Protein AF-A0A8J7ZTG8-F1 (afdb_monomer)

Mean predicted aligned error: 4.65 Å

Sequence (206 aa):
MCWVALDRGITIATESDRDAPVETWRGTREEIRSEVLEKSYDEDLGAFVQSYGSDTLDATGLLLPIVGFLPFDDERVQGTIEATEDRLVHDEVLVHRYDGDDGLPGSEGAFVLCSCWLIDVLALSGRVDDARERLEALADYVNSLDLVAEELDPETGAYLGNYPQAFSHIGLINSALYVGYARGRDSSGPPPMGVRVGDPILPERE

pLDDT: mean 91.97, std 9.68, range [42.88, 98.69]

Radius of gyration: 17.83 Å; Cα contacts (8 Å, |Δi|>4): 336; chains: 1; bounding box: 44×42×49 Å

Solvent-accessible surface area (backbone atoms only — not comparable to full-atom values): 11221 Å² total; per-residue (Å²): 108,73,47,54,55,34,52,52,50,43,51,50,30,71,75,63,78,46,95,65,69,48,70,60,41,50,53,54,31,49,52,50,49,52,49,46,63,67,48,28,48,38,80,90,73,35,22,44,30,64,45,73,91,50,90,39,46,29,50,70,50,53,43,39,30,45,73,36,77,43,33,51,82,36,67,57,48,48,31,30,52,52,48,42,57,73,67,27,45,45,95,84,44,41,16,30,53,51,74,63,87,87,86,66,94,78,81,83,44,20,25,44,39,42,25,23,40,53,28,36,48,29,10,36,50,46,39,41,66,62,19,44,54,34,49,56,58,52,53,72,70,47,42,100,80,78,49,39,32,35,19,28,33,85,92,76,66,45,77,34,83,50,74,73,20,70,63,24,51,53,23,53,55,47,29,55,50,32,40,36,45,48,72,68,48,90,68,98,63,82,78,66,70,24,51,88,62,34,80,55,42,57,68,85,84,130

Structure (mmCIF, N/CA/C/O backbone):
data_AF-A0A8J7ZTG8-F1
#
_entry.id   AF-A0A8J7ZTG8-F1
#
loop_
_atom_site.group_PDB
_atom_site.id
_atom_site.type_symbol
_atom_site.label_atom_id
_atom_site.label_alt_id
_atom_site.label_comp_id
_atom_site.label_asym_id
_atom_site.label_entity_id
_atom_site.label_seq_id
_atom_site.pdbx_PDB_ins_code
_atom_site.Cartn_x
_atom_site.Cartn_y
_atom_site.Cartn_z
_atom_site.occupancy
_atom_site.B_iso_or_equiv
_atom_site.auth_seq_id
_atom_site.auth_comp_id
_atom_site.auth_asym_id
_atom_site.auth_atom_id
_atom_site.pdbx_PDB_model_num
ATOM 1 N N . MET A 1 1 ? 1.302 4.366 10.914 1.00 95.19 1 MET A N 1
ATOM 2 C CA . MET A 1 1 ? 1.386 3.171 11.798 1.00 95.19 1 MET A CA 1
ATOM 3 C C . MET A 1 1 ? 0.885 3.370 13.232 1.00 95.19 1 MET A C 1
ATOM 5 O O . MET A 1 1 ? 0.268 2.444 13.743 1.00 95.19 1 MET A O 1
ATOM 9 N N . CYS A 1 2 ? 1.091 4.516 13.896 1.00 97.69 2 CYS A N 1
ATOM 10 C CA . CYS A 1 2 ? 0.637 4.718 15.289 1.00 97.69 2 CYS A CA 1
ATOM 11 C C . CYS A 1 2 ? -0.861 4.431 15.498 1.00 97.69 2 CYS A C 1
ATOM 13 O O . CYS A 1 2 ? -1.232 3.735 16.440 1.00 97.69 2 CYS A O 1
ATOM 15 N N . TRP A 1 3 ? -1.704 4.881 14.564 1.00 97.50 3 TRP A N 1
ATOM 16 C CA . TRP A 1 3 ? -3.135 4.570 14.556 1.00 97.50 3 TRP A CA 1
ATOM 17 C C . TRP A 1 3 ? -3.417 3.058 14.545 1.00 97.50 3 TRP A C 1
ATOM 19 O O . TRP A 1 3 ? -4.219 2.573 15.338 1.00 97.50 3 TRP A O 1
ATOM 29 N N . VAL A 1 4 ? -2.710 2.303 13.693 1.00 96.31 4 VAL A N 1
ATOM 30 C CA . VAL A 1 4 ? -2.874 0.845 13.544 1.00 96.31 4 VAL A CA 1
ATOM 31 C C . VAL A 1 4 ? -2.509 0.127 14.839 1.00 96.31 4 VAL A C 1
ATOM 33 O O . VAL A 1 4 ? -3.214 -0.786 15.255 1.00 96.31 4 VAL A O 1
ATOM 36 N N . ALA A 1 5 ? -1.431 0.549 15.505 1.00 97.50 5 ALA A N 1
ATOM 37 C CA . ALA A 1 5 ? -1.020 -0.042 16.774 1.00 97.50 5 ALA A CA 1
ATOM 38 C C . ALA A 1 5 ? -2.110 0.107 17.849 1.00 97.50 5 ALA A C 1
ATOM 40 O O . ALA A 1 5 ? -2.429 -0.864 18.535 1.00 97.50 5 ALA A O 1
ATOM 41 N N . LEU A 1 6 ? -2.720 1.293 17.953 1.00 97.75 6 LEU A N 1
ATOM 42 C CA . LEU A 1 6 ? -3.832 1.531 18.875 1.00 97.75 6 LEU A CA 1
ATOM 43 C C . LEU A 1 6 ? -5.071 0.725 18.482 1.00 97.75 6 LEU A C 1
ATOM 45 O O . LEU A 1 6 ? -5.682 0.097 19.338 1.00 97.75 6 LEU A O 1
ATOM 49 N N . ASP A 1 7 ? -5.414 0.691 17.195 1.00 95.44 7 ASP A N 1
ATOM 50 C CA . ASP A 1 7 ? -6.551 -0.073 16.682 1.00 95.44 7 ASP A CA 1
ATOM 51 C C . ASP A 1 7 ? -6.454 -1.571 17.015 1.00 95.44 7 ASP A C 1
ATOM 53 O O . ASP A 1 7 ? -7.366 -2.163 17.605 1.00 95.44 7 ASP A O 1
ATOM 57 N N . ARG A 1 8 ? -5.311 -2.184 16.693 1.00 95.06 8 ARG A N 1
ATOM 58 C CA . ARG A 1 8 ? -5.068 -3.602 16.969 1.00 95.06 8 ARG A CA 1
ATOM 59 C C . ARG A 1 8 ? -4.958 -3.863 18.471 1.00 95.0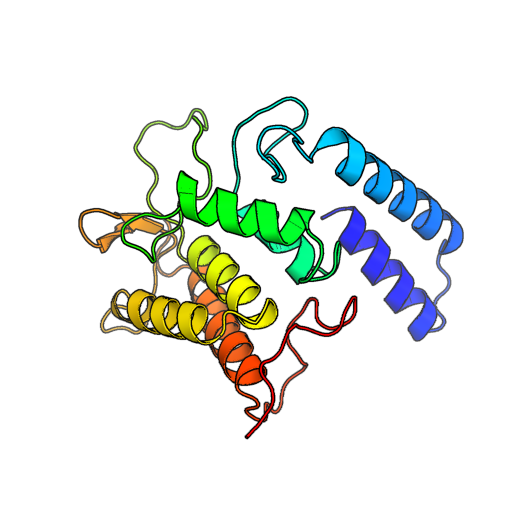6 8 ARG A C 1
ATOM 61 O O . ARG A 1 8 ? -5.476 -4.871 18.942 1.00 95.06 8 ARG A O 1
ATOM 68 N N . GLY A 1 9 ? -4.355 -2.946 19.232 1.00 95.56 9 GLY A N 1
ATOM 69 C CA . GLY A 1 9 ? -4.287 -3.019 20.693 1.00 95.56 9 GLY A CA 1
ATOM 70 C C . GLY A 1 9 ? -5.667 -3.010 21.355 1.00 95.56 9 GLY A C 1
ATOM 71 O O . GLY A 1 9 ? -5.932 -3.847 22.216 1.00 95.56 9 GLY A O 1
ATOM 72 N N . ILE A 1 10 ? -6.565 -2.124 20.909 1.00 95.31 10 ILE A N 1
ATOM 73 C CA . ILE A 1 10 ? -7.966 -2.080 21.354 1.00 95.31 10 ILE A CA 1
ATOM 74 C C . ILE A 1 10 ? -8.653 -3.408 21.038 1.00 95.31 10 ILE A C 1
ATOM 76 O O . ILE A 1 10 ? -9.221 -4.007 21.945 1.00 95.31 10 ILE A O 1
ATOM 80 N N . THR A 1 11 ? -8.546 -3.886 19.793 1.00 92.75 11 THR A N 1
ATOM 81 C CA . THR A 1 11 ? -9.167 -5.148 19.351 1.00 92.75 11 THR A CA 1
ATOM 82 C C . THR A 1 11 ? -8.724 -6.320 20.229 1.00 92.75 11 THR A C 1
ATOM 84 O O . THR A 1 11 ? -9.558 -7.018 20.802 1.00 92.75 11 THR A O 1
ATOM 87 N N . ILE A 1 12 ? -7.411 -6.488 20.420 1.00 94.69 12 ILE A N 1
ATOM 88 C CA . ILE A 1 12 ? -6.845 -7.561 21.249 1.00 94.69 12 ILE A CA 1
ATOM 89 C C . ILE A 1 12 ? -7.337 -7.459 22.696 1.00 94.69 12 ILE A C 1
ATOM 91 O O . ILE A 1 12 ? -7.716 -8.475 23.278 1.00 94.69 12 ILE A O 1
ATOM 95 N N . ALA A 1 13 ? -7.337 -6.259 23.286 1.00 95.25 13 ALA A N 1
ATOM 96 C CA . ALA A 1 13 ? -7.786 -6.062 24.662 1.00 95.25 13 ALA A CA 1
ATOM 97 C C . ALA A 1 13 ? -9.268 -6.421 24.839 1.00 95.25 13 ALA A C 1
ATOM 99 O O . ALA A 1 13 ? -9.613 -7.112 25.796 1.00 95.25 13 ALA A O 1
ATOM 100 N N . THR A 1 14 ? -10.119 -6.008 23.893 1.00 92.38 14 THR A N 1
ATOM 101 C CA . THR A 1 14 ? -11.561 -6.276 23.936 1.00 92.38 14 THR A CA 1
ATOM 102 C C . THR A 1 14 ? -11.916 -7.731 23.646 1.00 92.38 14 THR A C 1
ATOM 104 O O . THR A 1 14 ? -12.867 -8.235 24.225 1.00 92.38 14 THR A O 1
ATOM 107 N N . GLU A 1 15 ? -11.168 -8.416 22.777 1.00 93.44 15 GLU A N 1
ATOM 108 C CA . GLU A 1 15 ? -11.431 -9.821 22.428 1.00 93.44 15 GLU A CA 1
ATOM 109 C C . GLU A 1 15 ? -10.813 -10.815 23.423 1.00 93.44 15 GLU A C 1
ATOM 111 O O . GLU A 1 15 ? -11.263 -11.953 23.517 1.00 93.44 15 GLU A O 1
ATOM 116 N N . SER A 1 16 ? -9.771 -10.408 24.156 1.00 92.00 16 SER A N 1
ATOM 117 C CA . SER A 1 16 ? -9.033 -11.284 25.080 1.00 92.00 16 SER A CA 1
ATOM 118 C C . SER A 1 16 ? -9.358 -11.052 26.561 1.00 92.00 16 SER A C 1
ATOM 120 O O . SER A 1 16 ? -8.645 -11.597 27.406 1.00 92.00 16 SER A O 1
ATOM 122 N N . ASP A 1 17 ? -10.348 -10.209 26.884 1.00 84.56 17 ASP A N 1
ATOM 123 C CA . ASP A 1 17 ? -10.707 -9.795 28.255 1.00 84.56 17 ASP A CA 1
ATOM 124 C C . ASP A 1 17 ? -9.490 -9.346 29.097 1.00 84.56 17 ASP A C 1
ATOM 126 O O . ASP A 1 17 ? -9.374 -9.631 30.293 1.00 84.56 17 ASP A O 1
ATOM 130 N N . ARG A 1 18 ? -8.525 -8.663 28.463 1.00 87.81 18 ARG A N 1
ATOM 131 C CA . ARG A 1 18 ? -7.304 -8.188 29.132 1.00 87.81 18 ARG A CA 1
ATOM 132 C C . ARG A 1 18 ? -7.502 -6.782 29.676 1.00 87.81 18 ARG A C 1
ATOM 134 O O . ARG A 1 18 ? -8.006 -5.909 28.976 1.00 87.81 18 ARG A O 1
ATOM 141 N N . ASP A 1 19 ? -7.014 -6.553 30.893 1.00 92.62 19 ASP A N 1
ATOM 142 C CA . ASP A 1 19 ? -6.976 -5.214 31.475 1.00 92.62 19 ASP A CA 1
ATOM 143 C C . ASP A 1 19 ? -6.023 -4.311 30.675 1.00 92.62 19 ASP A C 1
ATOM 145 O O . ASP A 1 19 ? -4.843 -4.628 30.491 1.00 92.62 19 ASP A O 1
ATOM 149 N N . ALA A 1 20 ? -6.563 -3.216 30.147 1.00 94.44 20 ALA A N 1
ATO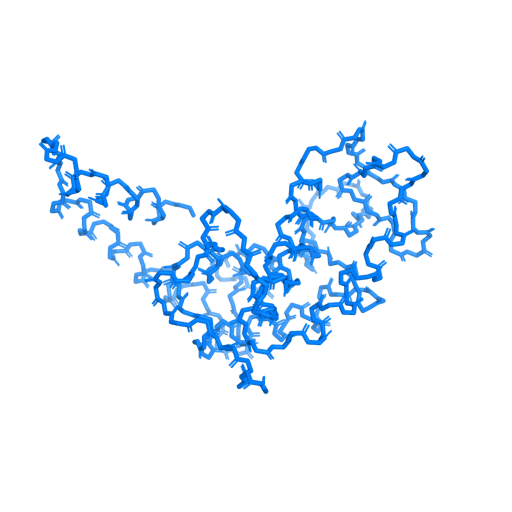M 150 C CA . ALA A 1 20 ? -5.863 -2.265 29.296 1.00 94.44 20 ALA A CA 1
ATOM 151 C C . ALA A 1 20 ? -6.579 -0.902 29.322 1.00 94.44 20 ALA A C 1
ATOM 153 O O . ALA A 1 20 ? -7.802 -0.854 29.483 1.00 94.44 20 ALA A O 1
ATOM 154 N N . PRO A 1 21 ? -5.865 0.218 29.104 1.00 96.38 21 PRO A N 1
ATOM 155 C CA . PRO A 1 21 ? -6.458 1.556 29.074 1.00 96.38 21 PRO A CA 1
ATOM 156 C C . PRO A 1 21 ? -7.187 1.826 27.740 1.00 96.38 21 PRO A C 1
ATOM 158 O O . PRO A 1 21 ? -6.842 2.742 26.995 1.00 96.38 21 PRO A O 1
ATOM 161 N N . VAL A 1 22 ? -8.206 1.015 27.432 1.00 96.56 22 VAL A N 1
ATOM 162 C CA . VAL A 1 22 ? -8.927 1.008 26.146 1.00 96.56 22 VAL A CA 1
ATOM 163 C C . VAL A 1 22 ? -9.530 2.372 25.811 1.00 96.56 22 VAL A C 1
ATOM 165 O O . VAL A 1 22 ? -9.412 2.819 24.675 1.00 96.56 22 VAL A O 1
ATOM 168 N N . GLU A 1 23 ? -10.129 3.063 26.783 1.00 96.81 23 GLU A N 1
ATOM 169 C CA . GLU A 1 23 ? -10.727 4.386 26.548 1.00 96.81 23 GLU A CA 1
ATOM 170 C C . GLU A 1 23 ? -9.681 5.442 26.179 1.00 96.81 23 GLU A C 1
ATOM 172 O O . GLU A 1 23 ? -9.891 6.230 25.259 1.00 96.81 23 GLU A O 1
ATOM 177 N N . THR A 1 24 ? -8.513 5.417 26.827 1.00 98.06 24 THR A N 1
ATOM 178 C CA . THR A 1 24 ? -7.398 6.300 26.464 1.00 98.06 24 THR A CA 1
ATOM 179 C C . THR A 1 24 ? -6.905 5.997 25.053 1.00 98.06 24 THR A C 1
ATOM 181 O O . THR A 1 24 ? -6.733 6.914 24.255 1.00 98.06 24 THR A O 1
ATOM 184 N N . TRP A 1 25 ? -6.729 4.717 24.710 1.00 98.19 25 TRP A N 1
ATOM 185 C CA . TRP A 1 25 ? -6.308 4.322 23.365 1.00 98.19 25 TRP A CA 1
ATOM 186 C C . TRP A 1 25 ? -7.322 4.709 22.291 1.00 98.19 25 TRP A C 1
ATOM 188 O O . TRP A 1 25 ? -6.913 5.129 21.212 1.00 98.19 25 TRP A O 1
ATOM 198 N N . ARG A 1 26 ? -8.627 4.606 22.576 1.00 97.94 26 ARG A N 1
ATOM 199 C CA . ARG A 1 26 ? -9.693 5.059 21.671 1.00 97.94 26 ARG A CA 1
ATOM 200 C C . ARG A 1 26 ? -9.602 6.558 21.412 1.00 97.94 26 ARG A C 1
ATOM 202 O O . ARG A 1 26 ? -9.618 6.950 20.250 1.00 97.94 26 ARG A O 1
ATOM 209 N N . GLY A 1 27 ? -9.443 7.361 22.467 1.00 98.50 27 GLY A N 1
ATOM 210 C CA . GLY A 1 27 ? -9.265 8.810 22.350 1.00 98.50 27 GLY A CA 1
ATOM 211 C C . GLY A 1 27 ? -8.064 9.173 21.475 1.00 98.50 27 GLY A C 1
ATOM 212 O O . GLY A 1 27 ? -8.222 9.840 20.458 1.00 98.50 27 GLY A O 1
ATOM 213 N N . THR A 1 28 ? -6.882 8.637 21.788 1.00 98.56 28 THR A N 1
ATOM 214 C CA . THR A 1 28 ? -5.663 8.912 21.007 1.00 98.56 28 THR A CA 1
ATOM 215 C C . THR A 1 28 ? -5.750 8.387 19.570 1.00 98.56 28 THR A C 1
ATOM 217 O O . THR A 1 28 ? -5.243 9.020 18.647 1.00 98.56 28 THR A O 1
ATOM 220 N N . ARG A 1 29 ? -6.402 7.238 19.339 1.00 98.19 29 ARG A N 1
ATOM 221 C CA . ARG A 1 29 ? -6.626 6.711 17.983 1.00 98.19 29 ARG A CA 1
ATOM 222 C C . ARG A 1 29 ? -7.463 7.685 17.156 1.00 98.19 29 ARG A C 1
ATOM 224 O O . ARG A 1 29 ? -7.151 7.880 15.985 1.00 98.19 29 ARG A O 1
ATOM 231 N N . GLU A 1 30 ? -8.491 8.288 17.747 1.00 98.31 30 GLU A N 1
ATOM 232 C CA . GLU A 1 30 ? -9.355 9.251 17.057 1.00 98.31 30 GLU A CA 1
ATOM 233 C C . GLU A 1 30 ? -8.655 10.589 16.795 1.00 98.31 30 GLU A C 1
ATOM 235 O O . GLU A 1 30 ? -8.787 11.146 15.706 1.00 98.31 30 GLU A O 1
ATOM 240 N N . GLU A 1 31 ? -7.838 11.063 17.739 1.00 98.50 31 GLU A N 1
ATOM 241 C CA . GLU A 1 31 ? -6.987 12.245 17.548 1.00 98.50 31 GLU A CA 1
ATOM 242 C C . GLU A 1 31 ? -6.026 12.051 16.366 1.00 98.50 31 GLU A C 1
ATOM 244 O O . GLU A 1 31 ? -5.994 12.874 15.453 1.00 98.50 31 GLU A O 1
ATOM 249 N N . ILE A 1 32 ? -5.311 10.916 16.321 1.00 98.31 32 ILE A N 1
ATOM 250 C CA . ILE A 1 32 ? -4.407 10.593 15.204 1.00 98.31 32 ILE A CA 1
ATOM 251 C C . ILE A 1 32 ? -5.186 10.473 13.890 1.00 98.31 32 ILE A C 1
ATOM 253 O O . ILE A 1 32 ? -4.708 10.938 12.859 1.00 98.31 32 ILE A O 1
ATOM 257 N N . ARG A 1 33 ? -6.371 9.842 13.902 1.00 97.62 33 ARG A N 1
ATOM 258 C CA . ARG A 1 33 ? -7.212 9.706 12.702 1.00 97.62 33 ARG A CA 1
ATOM 259 C C . ARG A 1 33 ? -7.581 11.079 12.149 1.00 97.62 33 ARG A C 1
ATOM 261 O O . ARG A 1 33 ? -7.384 11.315 10.962 1.00 97.62 33 ARG A O 1
ATOM 268 N N . SER A 1 34 ? -8.087 11.955 13.012 1.00 97.75 34 SER A N 1
ATOM 269 C CA . SER A 1 34 ? -8.517 13.304 12.642 1.00 97.75 34 SER A CA 1
ATOM 270 C C . SER A 1 34 ? -7.357 14.108 12.063 1.00 97.75 34 SER A C 1
ATOM 272 O O . SER A 1 34 ? -7.487 14.691 10.993 1.00 97.75 34 SER A O 1
ATOM 274 N N . GLU A 1 35 ? -6.197 14.065 12.721 1.00 97.44 35 GLU A N 1
ATOM 275 C CA . GLU A 1 35 ? -5.024 14.819 12.287 1.00 97.44 35 GLU A CA 1
ATOM 276 C C . GLU A 1 35 ? -4.465 14.332 10.943 1.00 97.44 35 GLU A C 1
ATOM 278 O O . GLU A 1 35 ? -4.123 15.152 10.095 1.00 97.44 35 GLU A O 1
ATOM 283 N N . VAL A 1 36 ? -4.403 13.015 10.719 1.00 96.56 36 VAL A N 1
ATOM 284 C CA . VAL A 1 36 ? -3.974 12.454 9.427 1.00 96.56 36 VAL A CA 1
ATOM 285 C C . VAL A 1 36 ? -4.932 12.895 8.319 1.00 96.56 36 VAL A C 1
ATOM 287 O O . VAL A 1 36 ? -4.480 13.403 7.295 1.00 96.56 36 VAL A O 1
ATOM 290 N N . LEU A 1 37 ? -6.246 12.763 8.521 1.00 96.12 37 LEU A N 1
ATOM 291 C CA . LEU A 1 37 ? -7.233 13.144 7.505 1.00 96.12 37 LEU A CA 1
ATOM 292 C C . LEU A 1 37 ? -7.221 14.643 7.185 1.00 96.12 37 LEU A C 1
ATOM 294 O O . LEU A 1 37 ? -7.476 15.005 6.044 1.00 96.12 37 LEU A O 1
ATOM 298 N N . GLU A 1 38 ? -6.929 15.496 8.167 1.00 94.81 38 GLU A N 1
ATOM 299 C CA . GLU A 1 38 ? -6.889 16.950 7.984 1.00 94.81 38 GLU A CA 1
ATOM 300 C C . GLU A 1 38 ? -5.574 17.439 7.361 1.00 94.81 38 GLU A C 1
ATOM 302 O O . GLU A 1 38 ? -5.585 18.385 6.581 1.00 94.81 38 GLU A O 1
ATOM 307 N N . LYS A 1 39 ? -4.431 16.836 7.715 1.00 95.75 39 LYS A N 1
ATOM 308 C CA . LYS A 1 39 ? -3.108 17.406 7.394 1.00 95.75 39 LYS A CA 1
ATOM 309 C C . LYS A 1 39 ? -2.307 16.660 6.334 1.00 95.75 39 LYS A C 1
ATOM 311 O O . LYS A 1 39 ? -1.312 17.208 5.864 1.00 95.75 39 LYS A O 1
ATOM 316 N N . SER A 1 40 ? -2.667 15.415 6.016 1.00 95.44 40 SER A N 1
ATOM 317 C CA . SER A 1 40 ? -1.951 14.621 5.000 1.00 95.44 40 SER A CA 1
ATOM 318 C C . SER A 1 40 ? -2.715 14.414 3.705 1.00 95.44 40 SER A C 1
ATOM 320 O O . SER A 1 40 ? -2.133 13.862 2.782 1.00 95.44 40 SER A O 1
ATOM 322 N N . TYR A 1 41 ? -3.982 14.819 3.624 1.00 96.56 41 TYR A N 1
ATOM 323 C CA . TYR A 1 41 ? -4.717 14.793 2.366 1.00 96.56 41 TYR A CA 1
ATOM 324 C C . TYR A 1 41 ? -4.596 16.151 1.681 1.00 96.56 41 TYR A C 1
ATOM 326 O O . TYR A 1 41 ? -4.966 17.168 2.268 1.00 96.56 41 TYR A O 1
ATOM 334 N N . ASP A 1 42 ? -4.069 16.159 0.464 1.00 96.19 42 ASP A N 1
ATOM 335 C CA . ASP A 1 42 ? -3.990 17.349 -0.370 1.00 96.19 42 ASP A CA 1
ATOM 336 C C . ASP A 1 42 ? -5.201 17.374 -1.314 1.00 96.19 42 ASP A C 1
ATOM 338 O O . ASP A 1 42 ? -5.385 16.473 -2.134 1.00 96.19 42 ASP A O 1
ATOM 342 N N . GLU A 1 43 ? -6.067 18.379 -1.155 1.00 94.62 43 GLU A N 1
ATOM 343 C CA . GLU A 1 43 ? -7.303 18.501 -1.940 1.00 94.62 43 GLU A CA 1
ATOM 344 C C . GLU A 1 43 ? -7.044 18.863 -3.408 1.00 94.62 43 GLU A C 1
ATOM 346 O O . GLU A 1 43 ? -7.840 18.478 -4.265 1.00 94.62 43 GLU A O 1
ATOM 351 N N . ASP A 1 44 ? -5.951 19.571 -3.705 1.00 93.81 44 ASP A N 1
ATOM 352 C CA . ASP A 1 44 ? -5.609 19.990 -5.067 1.00 93.81 44 ASP A CA 1
ATOM 353 C C . ASP A 1 44 ? -5.034 18.812 -5.869 1.00 93.81 44 ASP A C 1
ATOM 355 O O . ASP A 1 44 ? -5.345 18.647 -7.050 1.00 93.81 44 ASP A O 1
ATOM 359 N N . LEU A 1 45 ? -4.226 17.968 -5.219 1.00 94.25 45 LEU A N 1
ATOM 360 C CA . LEU A 1 45 ? -3.725 16.712 -5.779 1.00 94.25 45 LEU A CA 1
ATOM 361 C C . LEU A 1 45 ? -4.763 15.586 -5.747 1.00 94.25 45 LEU A C 1
ATOM 363 O O . LEU A 1 45 ? -4.652 14.641 -6.524 1.00 94.25 45 LEU A O 1
ATOM 367 N N . GLY A 1 46 ? -5.737 15.654 -4.838 1.00 96.75 46 GLY A N 1
ATOM 368 C CA . GLY A 1 46 ? -6.705 14.583 -4.610 1.00 96.75 46 GLY A CA 1
ATOM 369 C C . GLY A 1 46 ? -6.091 13.324 -3.987 1.00 96.75 46 GLY A C 1
ATOM 370 O O . GLY A 1 46 ? -6.576 12.221 -4.229 1.00 96.75 46 GLY A O 1
ATOM 371 N N . ALA A 1 47 ? -5.010 13.458 -3.212 1.00 97.75 47 ALA A N 1
ATOM 372 C CA . ALA A 1 47 ? -4.231 12.319 -2.727 1.00 97.75 47 ALA A CA 1
ATOM 373 C C . ALA A 1 47 ? -3.612 12.550 -1.343 1.00 97.75 47 ALA A C 1
ATOM 375 O O . ALA A 1 47 ? -3.395 13.680 -0.905 1.00 97.75 47 ALA A O 1
ATOM 376 N N . PHE A 1 48 ? -3.286 11.453 -0.655 1.00 97.62 48 PHE A N 1
ATOM 377 C CA . PHE A 1 48 ? -2.454 11.507 0.544 1.00 97.62 48 PHE A CA 1
ATOM 378 C C . PHE A 1 48 ? -0.975 11.714 0.185 1.00 97.62 48 PHE A C 1
ATOM 380 O O . PHE A 1 48 ? -0.412 10.960 -0.608 1.00 97.62 48 PHE A O 1
ATOM 387 N N . VAL A 1 49 ? -0.343 12.709 0.806 1.00 95.62 49 VAL A N 1
ATOM 388 C CA . VAL A 1 49 ? 1.052 13.109 0.554 1.00 95.62 49 VAL A CA 1
ATOM 389 C C . VAL A 1 49 ? 2.029 12.506 1.568 1.00 95.62 49 VAL A C 1
ATOM 391 O O . VAL A 1 49 ? 1.649 12.093 2.668 1.00 95.62 49 VAL A O 1
ATOM 394 N N . GLN A 1 50 ? 3.316 12.486 1.216 1.00 94.00 50 GLN A N 1
ATOM 395 C CA . GLN A 1 50 ? 4.394 11.891 2.013 1.00 94.00 50 GLN A CA 1
ATOM 396 C C . GLN A 1 50 ? 4.519 12.507 3.416 1.00 94.00 50 GLN A C 1
ATOM 398 O O . GLN A 1 50 ? 4.814 11.813 4.394 1.00 94.00 50 GLN A O 1
ATOM 403 N N . SER A 1 51 ? 4.344 13.825 3.523 1.00 93.06 51 SER A N 1
ATOM 404 C CA . SER A 1 51 ? 4.493 14.563 4.778 1.00 93.06 51 SER A CA 1
ATOM 405 C C . SER A 1 51 ? 3.624 15.820 4.806 1.00 93.06 51 SER A C 1
ATOM 407 O O . SER A 1 51 ? 3.199 16.326 3.771 1.00 93.06 51 SER A O 1
ATOM 409 N N . TYR A 1 52 ? 3.331 16.331 6.004 1.00 92.75 52 TYR A N 1
ATOM 410 C CA . TYR A 1 52 ? 2.446 17.488 6.158 1.00 92.75 52 TYR A CA 1
ATOM 411 C C . TYR A 1 52 ? 3.011 18.735 5.472 1.00 92.75 52 TYR A C 1
ATOM 413 O O . TYR A 1 52 ? 4.136 19.151 5.754 1.00 92.75 52 TYR A O 1
ATOM 421 N N . GLY A 1 53 ? 2.182 19.366 4.639 1.00 88.44 53 GLY A N 1
ATOM 422 C CA . GLY A 1 53 ? 2.539 20.582 3.906 1.00 88.44 53 GLY A CA 1
ATOM 423 C C . GLY A 1 53 ? 3.480 20.361 2.717 1.00 88.44 53 GLY A C 1
ATOM 424 O O . GLY A 1 53 ? 4.061 21.332 2.240 1.00 88.44 53 GLY A O 1
ATOM 425 N N . SER A 1 54 ? 3.652 19.115 2.273 1.00 90.25 54 SER A N 1
ATOM 426 C CA . SER A 1 54 ? 4.367 18.741 1.048 1.00 90.25 54 SER A CA 1
ATOM 427 C C . SER A 1 54 ? 3.371 18.339 -0.046 1.00 90.25 54 SER A C 1
ATOM 429 O O . SER A 1 54 ? 2.267 17.910 0.265 1.00 90.25 54 SER A O 1
ATOM 431 N N . ASP A 1 55 ? 3.777 18.455 -1.309 1.00 90.19 55 ASP A N 1
ATOM 432 C CA . ASP A 1 55 ? 3.078 17.983 -2.514 1.00 90.19 55 ASP A CA 1
ATOM 433 C C . ASP A 1 55 ? 3.718 16.707 -3.113 1.00 90.19 55 ASP A C 1
ATOM 435 O O . ASP A 1 55 ? 3.359 16.257 -4.208 1.00 90.19 55 ASP A O 1
ATOM 439 N N . THR A 1 56 ? 4.686 16.123 -2.398 1.00 93.56 56 THR A N 1
ATOM 440 C CA . THR A 1 56 ? 5.395 14.892 -2.762 1.00 93.56 56 THR A CA 1
ATOM 441 C C . THR A 1 56 ? 4.532 13.683 -2.440 1.00 93.56 56 THR A C 1
ATOM 443 O O . THR A 1 56 ? 4.012 13.555 -1.326 1.00 93.56 56 THR A O 1
ATOM 446 N N . LEU A 1 57 ? 4.403 12.771 -3.401 1.00 95.56 57 LEU A N 1
ATOM 447 C CA . LEU A 1 57 ? 3.702 11.512 -3.194 1.00 95.56 57 LEU A CA 1
ATOM 448 C C . LEU A 1 57 ? 4.642 10.457 -2.630 1.00 95.56 57 LEU A C 1
ATOM 450 O O . LEU A 1 57 ? 5.842 10.455 -2.892 1.00 95.56 57 LEU A O 1
ATOM 454 N N . ASP A 1 58 ? 4.072 9.533 -1.863 1.00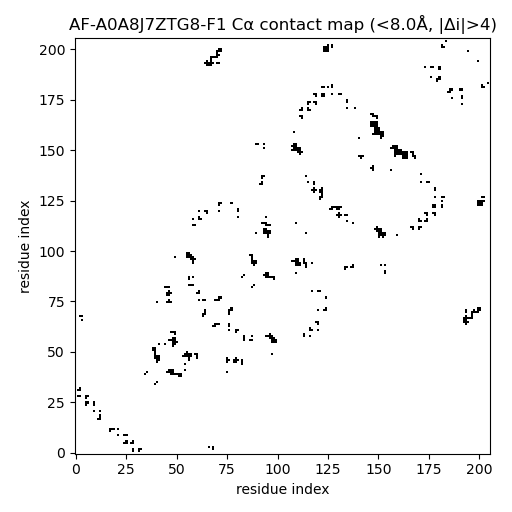 96.19 58 ASP A N 1
ATOM 455 C CA . ASP A 1 58 ? 4.770 8.341 -1.404 1.00 96.19 58 ASP A CA 1
ATOM 456 C C . ASP A 1 58 ? 3.821 7.141 -1.490 1.00 96.19 58 ASP A C 1
ATOM 458 O O . ASP A 1 58 ? 2.684 7.190 -1.008 1.00 96.19 58 ASP A O 1
ATOM 462 N N . ALA A 1 59 ? 4.291 6.043 -2.080 1.00 97.50 59 ALA A N 1
ATOM 463 C CA . ALA A 1 59 ? 3.524 4.817 -2.279 1.00 97.50 59 ALA A CA 1
ATOM 464 C C . ALA A 1 59 ? 3.021 4.202 -0.958 1.00 97.50 59 ALA A C 1
ATOM 466 O O . ALA A 1 59 ? 2.087 3.399 -0.957 1.00 97.50 59 ALA A O 1
ATOM 467 N N . THR A 1 60 ? 3.574 4.596 0.195 1.00 96.62 60 THR A N 1
ATOM 468 C CA . THR A 1 60 ? 3.031 4.226 1.510 1.00 96.62 60 THR A CA 1
ATOM 469 C C . THR A 1 60 ? 1.602 4.729 1.743 1.00 96.62 60 THR A C 1
ATOM 471 O O . THR A 1 60 ? 0.907 4.153 2.583 1.00 96.62 60 THR A O 1
ATOM 474 N N . GLY A 1 61 ? 1.112 5.715 0.980 1.00 97.25 61 GLY A N 1
ATOM 475 C CA . GLY A 1 61 ? -0.303 6.105 0.962 1.00 97.25 61 GLY A CA 1
ATOM 476 C C . GLY A 1 61 ? -1.242 4.943 0.605 1.00 97.25 61 GLY A C 1
ATOM 477 O O . GLY A 1 61 ? -2.318 4.812 1.191 1.00 97.25 61 GLY A O 1
ATOM 478 N N . LEU A 1 62 ? -0.793 4.008 -0.243 1.00 98.00 62 LEU A N 1
ATOM 479 C CA . LEU A 1 62 ? -1.544 2.799 -0.611 1.00 98.00 62 LEU A CA 1
ATOM 480 C C . LEU A 1 62 ? -1.775 1.852 0.580 1.00 98.00 62 LEU A C 1
ATOM 482 O O . LEU A 1 62 ? -2.672 1.010 0.556 1.00 98.00 62 LEU A O 1
ATOM 486 N N . LEU A 1 63 ? -1.009 1.994 1.668 1.00 97.12 63 LEU A N 1
ATOM 487 C CA . LEU A 1 63 ? -1.213 1.194 2.874 1.00 97.12 63 LEU A CA 1
ATOM 488 C C . LEU A 1 63 ? -2.457 1.610 3.662 1.00 97.12 63 LEU A C 1
ATOM 490 O O . LEU A 1 63 ? -2.923 0.810 4.474 1.00 97.12 63 LEU A O 1
ATOM 494 N N . LEU A 1 64 ? -2.994 2.820 3.462 1.00 96.75 64 LEU A N 1
ATOM 495 C CA . LEU A 1 64 ? -4.151 3.329 4.208 1.00 9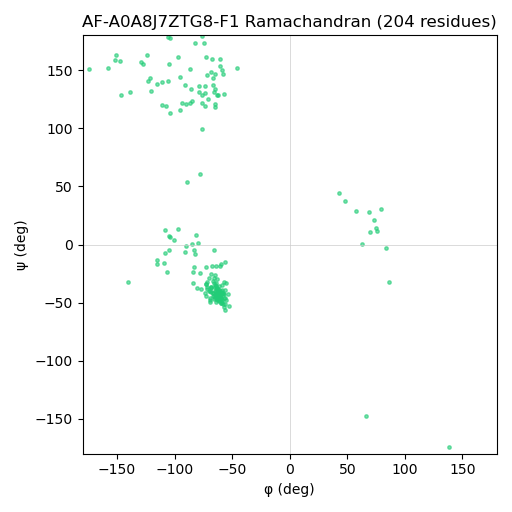6.75 64 LEU A CA 1
ATOM 496 C C . LEU A 1 64 ? -5.342 2.356 4.172 1.00 96.75 64 LEU A C 1
ATOM 498 O O . LEU A 1 64 ? -5.800 1.965 5.254 1.00 96.75 64 LEU A O 1
ATOM 502 N N . PRO A 1 65 ? -5.818 1.887 3.004 1.00 96.00 65 PRO A N 1
ATOM 503 C CA . PRO A 1 65 ? -6.875 0.884 2.971 1.00 96.00 65 PRO A CA 1
ATOM 504 C C . PRO A 1 65 ? -6.407 -0.509 3.418 1.00 96.00 65 PRO A C 1
ATOM 506 O O . PRO A 1 65 ? -7.123 -1.186 4.156 1.00 96.00 65 PRO A O 1
ATOM 509 N N . ILE A 1 66 ? -5.174 -0.916 3.087 1.00 95.00 66 ILE A N 1
ATOM 510 C CA . ILE A 1 66 ? -4.625 -2.241 3.444 1.00 95.00 66 ILE A CA 1
ATOM 511 C C . ILE A 1 66 ? -4.610 -2.452 4.965 1.00 95.00 66 ILE A C 1
ATOM 513 O O . ILE A 1 66 ? -4.959 -3.524 5.461 1.00 95.00 66 ILE A O 1
ATOM 517 N N . VAL A 1 67 ? -4.241 -1.433 5.747 1.00 94.81 67 VAL A N 1
ATOM 518 C CA . VAL A 1 67 ? -4.223 -1.533 7.219 1.00 94.81 67 VAL A CA 1
ATOM 519 C C . VAL A 1 67 ? -5.594 -1.278 7.861 1.00 94.81 67 VAL A C 1
ATOM 521 O O . VAL A 1 67 ? -5.750 -1.465 9.076 1.00 94.81 67 VAL A O 1
ATOM 524 N N . GLY A 1 68 ? -6.591 -0.904 7.054 1.00 93.56 68 GLY A N 1
ATOM 525 C CA . GLY A 1 68 ? -7.954 -0.587 7.473 1.00 93.56 68 GLY A CA 1
ATOM 526 C C . GLY A 1 68 ? -8.106 0.813 8.068 1.00 93.56 68 GLY A C 1
ATOM 527 O O . GLY A 1 68 ? -8.915 1.000 8.970 1.00 93.56 68 GLY A O 1
ATOM 528 N N . PHE A 1 69 ? -7.304 1.790 7.639 1.00 95.81 69 PHE A N 1
ATOM 529 C CA . PHE A 1 69 ? -7.467 3.183 8.067 1.00 95.81 69 PHE A CA 1
ATOM 530 C C . PHE A 1 69 ? -8.702 3.830 7.412 1.00 95.81 69 PHE A C 1
ATOM 532 O O . PHE A 1 69 ? -9.509 4.466 8.101 1.00 95.81 69 PHE A O 1
ATOM 539 N N . LEU A 1 70 ? -8.877 3.596 6.110 1.00 95.56 70 LEU A N 1
ATOM 540 C CA . LEU A 1 70 ? -10.040 3.965 5.293 1.00 95.56 70 LEU A CA 1
ATOM 541 C C . LEU A 1 70 ? -10.530 2.737 4.505 1.00 95.56 70 LEU A C 1
ATOM 543 O O . LEU A 1 70 ? -9.750 1.802 4.329 1.00 95.56 70 LEU A O 1
ATOM 547 N N . PRO A 1 71 ? -11.802 2.685 4.076 1.00 94.44 71 PRO A N 1
ATOM 548 C CA . PRO A 1 71 ? -12.269 1.616 3.199 1.00 94.44 71 PRO A CA 1
ATOM 549 C C . PRO A 1 71 ? -11.716 1.793 1.774 1.00 94.44 71 PRO A C 1
ATOM 551 O O . PRO A 1 71 ? -11.266 2.877 1.404 1.00 94.44 71 PRO A O 1
ATOM 554 N N . PHE A 1 72 ? -11.727 0.718 0.980 1.00 94.12 72 PHE A N 1
ATOM 555 C CA . PHE A 1 72 ? -11.203 0.750 -0.391 1.00 94.12 72 PHE A CA 1
ATOM 556 C C . PHE A 1 72 ? -12.023 1.661 -1.315 1.00 94.12 72 PHE A C 1
ATOM 558 O O . PHE A 1 72 ? -11.452 2.236 -2.228 1.00 94.12 72 PHE A O 1
ATOM 565 N N . ASP A 1 73 ? -13.320 1.843 -1.065 1.00 92.38 73 ASP A N 1
ATOM 566 C CA . ASP A 1 73 ? -14.222 2.695 -1.852 1.00 92.38 73 ASP A CA 1
ATOM 567 C C . ASP A 1 73 ? -14.204 4.183 -1.453 1.00 92.38 73 ASP A C 1
ATOM 569 O O . ASP A 1 73 ? -14.921 4.984 -2.050 1.00 92.38 73 ASP A O 1
ATOM 573 N N . ASP A 1 74 ? -13.391 4.577 -0.465 1.00 95.62 74 ASP A N 1
ATOM 574 C CA . ASP A 1 74 ? -13.246 5.983 -0.082 1.00 95.62 74 ASP A CA 1
ATOM 575 C C . ASP A 1 74 ? -12.650 6.788 -1.247 1.00 95.62 74 ASP A C 1
ATOM 577 O O . ASP A 1 74 ? -11.598 6.435 -1.782 1.00 95.62 74 ASP A O 1
ATOM 581 N N . GLU A 1 75 ? -13.288 7.901 -1.617 1.00 96.69 75 GLU A N 1
ATOM 582 C CA . GLU A 1 75 ? -12.852 8.756 -2.732 1.00 96.69 75 GLU A CA 1
ATOM 583 C C . GLU A 1 75 ? -11.396 9.223 -2.575 1.00 96.69 75 GLU A C 1
ATOM 585 O O . GLU A 1 75 ? -10.668 9.317 -3.558 1.00 96.69 75 GLU A O 1
ATOM 590 N N . ARG A 1 76 ? -10.928 9.437 -1.338 1.00 97.56 76 ARG A N 1
ATOM 591 C CA . ARG A 1 76 ? -9.537 9.836 -1.061 1.00 97.56 76 ARG A CA 1
ATOM 592 C C . ARG A 1 76 ? -8.556 8.694 -1.293 1.00 97.56 76 ARG A C 1
ATOM 594 O O . ARG A 1 76 ? -7.406 8.928 -1.660 1.00 97.56 76 ARG A O 1
ATOM 601 N N . VAL A 1 77 ? -8.992 7.455 -1.051 1.00 97.62 77 VAL A N 1
ATOM 602 C CA . VAL A 1 77 ? -8.209 6.256 -1.367 1.00 97.62 77 VAL A CA 1
ATOM 603 C C . VAL A 1 77 ? -8.130 6.087 -2.878 1.00 97.62 77 VAL A C 1
ATOM 605 O O . VAL A 1 77 ? -7.026 5.923 -3.388 1.00 97.62 77 VAL A O 1
ATOM 608 N N . GLN A 1 78 ? -9.255 6.198 -3.591 1.00 98.06 78 GLN A N 1
ATOM 609 C CA . GLN A 1 78 ? -9.273 6.108 -5.054 1.00 98.06 78 GLN A CA 1
ATOM 610 C C . GLN A 1 78 ? -8.396 7.189 -5.699 1.00 98.06 78 GLN A C 1
ATOM 612 O O . GLN A 1 78 ? -7.523 6.855 -6.495 1.00 98.06 78 GLN A O 1
ATOM 617 N N . GLY A 1 79 ? -8.514 8.448 -5.264 1.00 98.31 79 GLY A N 1
ATOM 618 C CA . GLY A 1 79 ? -7.653 9.531 -5.750 1.00 98.31 79 GLY A CA 1
ATOM 619 C C . GLY A 1 79 ? -6.164 9.305 -5.455 1.00 98.31 79 GLY A C 1
ATOM 620 O O . GLY A 1 79 ? -5.312 9.572 -6.296 1.00 98.31 79 GLY A O 1
ATOM 621 N N . THR A 1 80 ? -5.825 8.698 -4.311 1.00 98.38 80 THR A N 1
ATOM 622 C CA . THR A 1 80 ? -4.429 8.330 -3.999 1.00 98.38 80 THR A CA 1
ATOM 623 C C . THR A 1 80 ? -3.901 7.215 -4.906 1.00 98.38 80 THR A C 1
ATOM 625 O O . THR A 1 80 ? -2.729 7.245 -5.284 1.00 98.38 80 THR A O 1
ATOM 628 N N . ILE A 1 81 ? -4.739 6.237 -5.269 1.00 98.38 81 ILE A N 1
ATOM 629 C CA . ILE A 1 81 ? -4.381 5.185 -6.233 1.00 98.38 81 ILE A CA 1
ATOM 630 C C . ILE A 1 81 ? -4.118 5.815 -7.603 1.00 98.38 81 ILE A C 1
ATOM 632 O O . ILE A 1 81 ? -3.058 5.579 -8.175 1.00 98.38 81 ILE A O 1
ATOM 636 N N . GLU A 1 82 ? -5.033 6.658 -8.083 1.00 98.25 82 GLU A N 1
ATOM 637 C CA . GLU A 1 82 ? -4.917 7.345 -9.375 1.00 98.25 82 GLU A CA 1
ATOM 638 C C . GLU A 1 82 ? -3.665 8.231 -9.440 1.00 98.25 82 GLU A C 1
ATOM 640 O O . GLU A 1 82 ? -2.890 8.146 -10.390 1.00 98.25 82 GLU A O 1
ATOM 645 N N . ALA A 1 83 ? -3.405 9.024 -8.397 1.00 97.81 83 ALA A N 1
ATOM 646 C CA . ALA A 1 83 ? -2.216 9.869 -8.323 1.00 97.81 83 ALA A CA 1
ATOM 647 C C . ALA A 1 83 ? -0.915 9.047 -8.274 1.00 97.81 83 ALA A C 1
ATOM 649 O O . ALA A 1 83 ? 0.095 9.441 -8.857 1.00 97.81 83 ALA A O 1
ATOM 650 N N . THR A 1 84 ? -0.935 7.884 -7.613 1.00 98.12 84 THR A N 1
ATOM 651 C CA . THR A 1 84 ? 0.200 6.949 -7.604 1.00 98.12 84 THR A CA 1
ATOM 652 C C . THR A 1 84 ? 0.433 6.346 -8.989 1.00 98.12 84 THR A C 1
ATOM 654 O O . THR A 1 84 ? 1.578 6.251 -9.425 1.00 98.12 84 THR A O 1
ATOM 657 N N . GLU A 1 85 ? -0.631 5.966 -9.701 1.00 97.69 85 GLU A N 1
ATOM 658 C CA . GLU A 1 85 ? -0.530 5.473 -11.076 1.00 97.69 85 GLU A CA 1
ATOM 659 C C . GLU A 1 85 ? 0.018 6.527 -12.042 1.00 97.69 85 GLU A C 1
ATOM 661 O O . GLU A 1 85 ? 0.813 6.180 -12.909 1.00 97.69 85 GLU A O 1
ATOM 666 N N . ASP A 1 86 ? -0.365 7.794 -11.881 1.00 96.38 86 ASP A N 1
ATOM 667 C CA . ASP A 1 86 ? 0.082 8.890 -12.749 1.00 96.38 86 ASP A CA 1
ATOM 668 C C . ASP A 1 86 ? 1.544 9.293 -12.499 1.00 96.38 86 ASP A C 1
ATOM 670 O O . ASP A 1 86 ? 2.300 9.531 -13.441 1.00 96.38 86 ASP A O 1
ATOM 674 N N . ARG A 1 87 ? 1.960 9.367 -11.228 1.00 95.69 87 ARG A N 1
ATOM 675 C CA . ARG A 1 87 ? 3.238 9.999 -10.847 1.00 95.69 87 ARG A CA 1
ATOM 676 C C . ARG A 1 87 ? 4.339 9.029 -10.433 1.00 95.69 87 ARG A C 1
ATOM 678 O O . ARG A 1 87 ? 5.507 9.401 -10.504 1.00 95.69 87 ARG A O 1
ATOM 685 N N . LEU A 1 88 ? 3.999 7.818 -9.983 1.00 96.44 88 LEU A N 1
ATOM 686 C CA . LEU A 1 88 ? 4.974 6.873 -9.417 1.00 96.44 88 LEU A CA 1
ATOM 687 C C . LEU A 1 88 ? 5.153 5.592 -10.239 1.00 96.44 88 LEU A C 1
ATOM 689 O O . LEU A 1 88 ? 6.114 4.863 -9.988 1.00 96.44 88 LEU A O 1
ATOM 693 N N . VAL A 1 89 ? 4.268 5.294 -11.196 1.00 96.56 89 VAL A N 1
ATOM 694 C CA . VAL A 1 89 ? 4.386 4.100 -12.048 1.00 96.56 89 VAL A CA 1
ATOM 695 C C . VAL A 1 89 ? 5.286 4.370 -13.253 1.00 96.56 89 VAL A C 1
ATOM 697 O O . VAL A 1 89 ? 5.111 5.339 -13.986 1.00 96.56 89 VAL A O 1
ATOM 700 N N . HIS A 1 90 ? 6.195 3.436 -13.506 1.00 93.06 90 HIS A N 1
ATOM 701 C CA . HIS A 1 90 ? 7.000 3.310 -14.714 1.00 93.06 90 HIS A CA 1
ATOM 702 C C . HIS A 1 90 ? 6.636 2.000 -15.438 1.00 93.06 90 HIS A C 1
ATOM 704 O O . HIS A 1 90 ? 6.387 0.975 -14.791 1.00 93.06 90 HIS A O 1
ATOM 710 N N . ASP A 1 91 ? 6.526 2.066 -16.770 1.00 85.94 91 ASP A N 1
ATOM 711 C CA . ASP A 1 91 ? 6.173 0.951 -17.667 1.00 85.94 91 ASP A CA 1
ATOM 712 C C . ASP A 1 91 ? 5.019 0.071 -17.150 1.00 85.94 91 ASP A C 1
ATOM 714 O O . ASP A 1 91 ? 5.064 -1.156 -17.174 1.00 85.94 91 ASP A O 1
ATOM 718 N N . GLU A 1 92 ? 3.967 0.721 -16.642 1.00 85.12 92 GLU A N 1
ATOM 719 C CA . GLU A 1 92 ? 2.714 0.096 -16.195 1.00 85.12 92 GLU A CA 1
ATOM 720 C C . GLU A 1 92 ? 2.825 -0.884 -15.010 1.00 85.12 92 GLU A C 1
ATOM 722 O O . GLU A 1 92 ? 1.803 -1.400 -14.564 1.00 85.12 92 GLU A O 1
ATOM 727 N N . VAL A 1 93 ? 3.999 -1.142 -14.429 1.00 93.31 93 VAL A N 1
ATOM 728 C CA . VAL A 1 93 ? 4.133 -2.149 -13.353 1.00 93.31 93 VAL A CA 1
ATOM 729 C C . VAL A 1 93 ? 5.077 -1.747 -12.226 1.00 93.31 93 VAL A C 1
ATOM 731 O O . VAL A 1 93 ? 4.848 -2.100 -11.064 1.00 93.31 93 VAL A O 1
ATOM 734 N N . LEU A 1 94 ? 6.127 -0.992 -12.530 1.00 96.38 94 LEU A N 1
ATOM 735 C CA . LEU A 1 94 ? 7.186 -0.669 -11.585 1.00 96.38 94 LEU A CA 1
ATOM 736 C C . LEU A 1 94 ? 6.846 0.619 -10.834 1.00 96.38 94 LEU A C 1
ATOM 738 O O . LEU A 1 94 ? 6.640 1.652 -11.451 1.00 96.38 94 LEU A O 1
ATOM 742 N N . VAL A 1 95 ? 6.759 0.565 -9.503 1.00 97.50 95 VAL A N 1
ATOM 743 C CA . VAL A 1 95 ? 6.356 1.716 -8.681 1.00 97.50 95 VAL A CA 1
ATOM 744 C C . VAL A 1 95 ? 7.560 2.266 -7.925 1.00 97.50 95 VAL A C 1
ATOM 746 O O . VAL A 1 95 ? 8.152 1.576 -7.088 1.00 97.50 95 VAL A O 1
ATOM 749 N N . HIS A 1 96 ? 7.905 3.524 -8.187 1.00 95.69 96 HIS A N 1
ATOM 750 C CA . HIS A 1 96 ? 8.835 4.276 -7.351 1.00 95.69 96 HIS A CA 1
ATOM 751 C C . HIS A 1 96 ? 8.212 4.572 -5.992 1.00 95.69 96 HIS A C 1
ATOM 753 O O . HIS A 1 96 ? 7.000 4.736 -5.855 1.00 95.69 96 HIS A O 1
ATOM 759 N N . ARG A 1 97 ? 9.049 4.647 -4.956 1.00 94.44 97 ARG A N 1
ATOM 760 C CA . ARG A 1 97 ? 8.540 4.899 -3.611 1.00 94.44 97 ARG A CA 1
ATOM 761 C C . ARG A 1 97 ? 7.989 6.315 -3.467 1.00 94.44 97 ARG A C 1
ATOM 763 O O . ARG A 1 97 ? 6.965 6.473 -2.817 1.00 94.44 97 ARG A O 1
ATOM 770 N N . TYR A 1 98 ? 8.651 7.311 -4.038 1.00 92.06 98 TYR A N 1
ATOM 771 C CA . TYR A 1 98 ? 8.260 8.718 -3.990 1.00 92.06 98 TYR A CA 1
ATOM 772 C C . TYR A 1 98 ? 8.757 9.438 -5.251 1.00 92.06 98 TYR A C 1
ATOM 774 O O . TYR A 1 98 ? 9.629 8.926 -5.952 1.00 92.06 98 TYR A O 1
ATOM 782 N N . ASP A 1 99 ? 8.213 10.620 -5.540 1.00 85.56 99 ASP A N 1
ATOM 783 C CA . ASP A 1 99 ? 8.573 11.447 -6.707 1.00 85.56 99 ASP A CA 1
ATOM 784 C C . ASP A 1 99 ? 9.371 12.716 -6.353 1.00 85.56 99 ASP A C 1
ATOM 786 O O . ASP A 1 99 ? 9.548 13.613 -7.179 1.00 85.56 99 ASP A O 1
ATOM 790 N N . GLY A 1 100 ? 9.863 12.788 -5.115 1.00 78.31 100 GLY A N 1
ATOM 791 C CA . GLY A 1 100 ? 10.733 13.847 -4.605 1.00 78.31 100 GLY A CA 1
ATOM 792 C C . GLY A 1 100 ? 12.196 13.421 -4.433 1.00 78.31 100 GLY A C 1
ATOM 793 O O . GLY A 1 100 ? 12.567 12.277 -4.668 1.00 78.31 100 GLY A O 1
ATOM 794 N N . ASP A 1 101 ? 13.033 14.365 -3.999 1.00 71.25 101 ASP A N 1
ATOM 795 C CA . ASP A 1 101 ? 14.427 14.119 -3.603 1.00 71.25 101 ASP A CA 1
ATOM 796 C C . ASP A 1 101 ? 14.471 13.657 -2.136 1.00 71.25 101 ASP A C 1
ATOM 798 O O . ASP A 1 101 ? 13.976 14.356 -1.246 1.00 71.25 101 ASP A O 1
ATOM 802 N N . ASP A 1 102 ? 15.062 12.494 -1.870 1.00 66.88 102 ASP A N 1
ATOM 803 C CA . ASP A 1 102 ? 15.257 11.956 -0.518 1.00 66.88 102 ASP A CA 1
ATOM 804 C C . ASP A 1 102 ? 16.582 12.379 0.130 1.00 66.88 102 ASP A C 1
ATOM 806 O O . ASP A 1 102 ? 16.867 12.040 1.285 1.00 66.88 102 ASP A O 1
ATOM 810 N N . GLY A 1 103 ? 17.397 13.140 -0.598 1.00 67.56 103 GLY A N 1
ATOM 811 C CA . GLY A 1 103 ? 18.710 13.590 -0.175 1.00 67.56 103 GLY A CA 1
ATOM 812 C C . GLY A 1 103 ? 19.787 12.506 -0.231 1.00 67.56 103 GLY A C 1
ATOM 813 O O . GLY A 1 103 ? 20.878 12.734 0.312 1.00 67.56 103 GLY A O 1
ATOM 814 N N . LEU A 1 104 ? 19.529 11.350 -0.857 1.00 68.31 104 LEU A N 1
ATOM 815 C CA . LEU A 1 104 ? 20.528 10.309 -1.081 1.00 68.31 104 LEU A CA 1
ATOM 816 C C . LEU A 1 104 ? 21.178 10.430 -2.472 1.00 68.31 104 LEU A C 1
ATOM 818 O O . LEU A 1 104 ? 20.552 10.809 -3.458 1.00 68.31 104 LEU A O 1
ATOM 822 N N . PRO A 1 105 ? 22.486 10.131 -2.589 1.00 59.84 105 PRO A N 1
ATOM 823 C CA . PRO A 1 105 ? 23.169 10.169 -3.873 1.00 59.84 105 PRO A CA 1
ATOM 824 C C . PRO A 1 105 ? 22.806 8.946 -4.727 1.00 59.84 105 PRO A C 1
ATOM 826 O O . PRO A 1 105 ? 23.119 7.817 -4.353 1.00 59.84 105 PRO A O 1
ATOM 829 N N . GLY A 1 106 ? 22.262 9.176 -5.920 1.00 63.22 106 GLY A N 1
ATOM 830 C CA . GLY A 1 106 ? 21.956 8.130 -6.898 1.00 63.22 106 GLY A CA 1
ATOM 831 C C . GLY A 1 106 ? 20.606 8.362 -7.568 1.00 63.22 106 GLY A C 1
ATOM 832 O O . GLY A 1 106 ? 19.982 9.396 -7.366 1.00 63.22 106 GLY A O 1
ATOM 833 N N . SER A 1 107 ? 20.184 7.404 -8.385 1.00 68.38 107 SER A N 1
ATOM 834 C CA . SER A 1 107 ? 18.792 7.252 -8.807 1.00 68.38 107 SER A CA 1
ATOM 835 C C . SER A 1 107 ? 18.263 5.986 -8.142 1.00 68.38 107 SER A C 1
ATOM 837 O O . SER A 1 107 ? 18.853 4.922 -8.349 1.00 68.38 107 SER A O 1
ATOM 839 N N . GLU A 1 108 ? 17.217 6.096 -7.323 1.00 82.19 108 GLU A N 1
ATOM 840 C CA . GLU A 1 108 ? 16.533 4.918 -6.778 1.00 82.19 108 GLU A CA 1
ATOM 841 C C . GLU A 1 108 ? 15.857 4.119 -7.897 1.00 82.19 108 GLU A C 1
ATOM 843 O O . GLU A 1 108 ? 15.374 4.680 -8.888 1.00 82.19 108 GLU A O 1
ATOM 848 N N . GLY A 1 109 ? 15.819 2.798 -7.730 1.00 90.81 109 GLY A N 1
ATOM 849 C CA . GLY A 1 109 ? 14.991 1.935 -8.556 1.00 90.81 109 GLY A CA 1
ATOM 850 C C . GLY A 1 109 ? 13.516 2.011 -8.167 1.00 90.81 109 GLY A C 1
ATOM 851 O O . GLY A 1 109 ? 13.100 2.699 -7.232 1.00 90.81 109 GLY A O 1
ATOM 852 N N . ALA A 1 110 ? 12.698 1.256 -8.888 1.00 95.19 110 ALA A N 1
ATOM 853 C CA . ALA A 1 110 ? 11.336 0.979 -8.475 1.00 95.19 110 ALA A CA 1
ATOM 854 C C . ALA A 1 110 ? 11.325 -0.116 -7.404 1.00 95.19 110 ALA A C 1
ATOM 856 O O . ALA A 1 110 ? 12.002 -1.138 -7.531 1.00 95.19 110 ALA A O 1
ATOM 857 N N . PHE A 1 111 ? 10.528 0.067 -6.357 1.00 97.12 111 PHE A N 1
ATOM 858 C CA . PHE A 1 111 ? 10.459 -0.870 -5.241 1.00 97.12 111 PHE A CA 1
ATOM 859 C C . PHE A 1 111 ? 9.445 -1.966 -5.539 1.00 97.12 111 PHE A C 1
ATOM 861 O O . PHE A 1 111 ? 8.247 -1.700 -5.657 1.00 97.12 111 PHE A O 1
ATOM 868 N N . VAL A 1 112 ? 9.891 -3.225 -5.530 1.00 97.69 112 VAL A N 1
ATOM 869 C CA . VAL A 1 112 ? 9.007 -4.379 -5.779 1.00 97.69 112 VAL A CA 1
ATOM 870 C C . VAL A 1 112 ? 7.834 -4.396 -4.798 1.00 97.69 112 VAL A C 1
ATOM 872 O O . VAL A 1 112 ? 6.699 -4.686 -5.172 1.00 97.69 112 VAL A O 1
ATOM 875 N N . LEU A 1 113 ? 8.085 -4.040 -3.535 1.00 97.88 113 LEU A N 1
ATOM 876 C CA . LEU A 1 113 ? 7.042 -3.973 -2.515 1.00 97.88 113 LEU A CA 1
ATOM 877 C C . LEU A 1 113 ? 5.990 -2.890 -2.812 1.00 97.88 113 LEU A C 1
ATOM 879 O O . LEU A 1 113 ? 4.811 -3.122 -2.558 1.00 97.88 113 LEU A O 1
ATOM 883 N N . CYS A 1 114 ? 6.391 -1.744 -3.369 1.00 98.31 114 CYS A N 1
ATOM 884 C CA . CYS A 1 114 ? 5.461 -0.674 -3.733 1.00 98.31 114 CYS A CA 1
ATOM 885 C C . CYS A 1 114 ? 4.584 -1.094 -4.921 1.00 98.31 114 CYS A C 1
ATOM 887 O O . CYS A 1 114 ? 3.373 -0.880 -4.884 1.00 98.31 114 CYS A O 1
ATOM 889 N N . SER A 1 115 ? 5.159 -1.790 -5.912 1.00 98.50 115 SER A N 1
ATOM 890 C CA . SER A 1 115 ? 4.390 -2.414 -6.999 1.00 98.50 115 SER A CA 1
ATOM 891 C C . SER A 1 115 ? 3.355 -3.406 -6.468 1.00 98.50 115 SER A C 1
ATOM 893 O O . SER A 1 115 ? 2.205 -3.394 -6.902 1.00 98.50 115 SER A O 1
ATOM 895 N N . CYS A 1 116 ? 3.729 -4.220 -5.475 1.00 98.56 116 CYS A N 1
ATOM 896 C CA . CYS A 1 116 ? 2.804 -5.151 -4.827 1.00 98.56 116 CYS A CA 1
ATOM 897 C C . CYS A 1 116 ? 1.664 -4.418 -4.105 1.00 98.56 116 CYS A C 1
ATOM 899 O O . CYS A 1 116 ? 0.512 -4.813 -4.237 1.00 98.56 116 CYS A O 1
ATOM 901 N N . TRP A 1 117 ? 1.937 -3.320 -3.391 1.00 98.56 117 TRP A N 1
ATOM 902 C CA . TRP A 1 117 ? 0.871 -2.550 -2.738 1.00 98.56 117 TRP A CA 1
ATOM 903 C C . TRP A 1 117 ? -0.125 -1.963 -3.734 1.00 98.56 117 TRP A C 1
ATOM 905 O O . TRP A 1 117 ? -1.320 -1.981 -3.450 1.00 98.56 117 TRP A O 1
ATOM 915 N N . LEU A 1 118 ? 0.339 -1.491 -4.896 1.00 98.69 118 LEU A N 1
ATOM 916 C CA . LEU A 1 118 ? -0.553 -1.014 -5.954 1.00 98.69 118 LEU A CA 1
ATOM 917 C C . LEU A 1 118 ? -1.446 -2.151 -6.468 1.00 98.69 118 LEU A C 1
ATOM 919 O O . LEU A 1 118 ? -2.662 -1.996 -6.543 1.00 98.69 118 LEU A O 1
ATOM 923 N N . ILE A 1 119 ? -0.867 -3.320 -6.745 1.00 98.56 119 ILE A N 1
ATOM 924 C CA . ILE A 1 119 ? -1.621 -4.518 -7.142 1.00 98.56 119 ILE A CA 1
ATOM 925 C C . ILE A 1 119 ? -2.671 -4.890 -6.081 1.00 98.56 119 ILE A C 1
ATOM 927 O O . ILE A 1 119 ? -3.828 -5.153 -6.416 1.00 98.56 119 ILE A O 1
ATOM 931 N N . ASP A 1 120 ? -2.288 -4.887 -4.804 1.00 97.75 120 ASP A N 1
ATOM 932 C CA . ASP A 1 120 ? -3.149 -5.265 -3.683 1.00 97.75 120 ASP A CA 1
ATOM 933 C C . ASP A 1 120 ? -4.376 -4.346 -3.575 1.00 97.75 120 ASP A C 1
ATOM 935 O O . ASP A 1 120 ? -5.505 -4.827 -3.425 1.00 97.75 120 ASP A O 1
ATOM 939 N N . VAL A 1 121 ? -4.178 -3.024 -3.669 1.00 97.62 121 VAL A N 1
ATOM 940 C CA . VAL A 1 121 ? -5.289 -2.064 -3.593 1.00 97.62 121 VAL A CA 1
ATOM 941 C C . VAL A 1 121 ? -6.154 -2.070 -4.844 1.00 97.62 121 VAL A C 1
ATOM 943 O O . VAL A 1 121 ? -7.368 -1.935 -4.710 1.00 97.62 121 VAL A O 1
ATOM 946 N N . LEU A 1 122 ? -5.588 -2.293 -6.035 1.00 97.69 122 LEU A N 1
ATOM 947 C CA . LEU A 1 122 ? -6.365 -2.458 -7.267 1.00 97.69 122 LEU A CA 1
ATOM 948 C C . LEU A 1 122 ? -7.295 -3.673 -7.167 1.00 97.69 122 LEU A C 1
ATOM 950 O O . LEU A 1 122 ? -8.493 -3.561 -7.439 1.00 97.69 122 LEU A O 1
ATOM 954 N N . ALA A 1 123 ? -6.774 -4.808 -6.688 1.00 96.81 123 ALA A N 1
ATOM 955 C CA . ALA A 1 123 ? -7.545 -6.039 -6.536 1.00 96.81 123 ALA A CA 1
ATOM 956 C C . ALA A 1 123 ? -8.754 -5.863 -5.603 1.00 96.81 123 ALA A C 1
ATOM 958 O O . ALA A 1 123 ? -9.828 -6.395 -5.876 1.00 96.81 123 ALA A O 1
ATOM 959 N N . LEU A 1 124 ? -8.594 -5.116 -4.508 1.00 95.44 124 LEU A N 1
ATOM 960 C CA . LEU A 1 124 ? -9.661 -4.892 -3.524 1.00 95.44 124 LEU A CA 1
ATOM 961 C C . LEU A 1 124 ? -10.521 -3.645 -3.804 1.00 95.44 124 LEU A C 1
ATOM 963 O O . LEU A 1 124 ? -11.550 -3.467 -3.150 1.00 95.44 124 LEU A O 1
ATOM 967 N N . SER A 1 125 ? -10.150 -2.840 -4.806 1.00 95.19 125 SER A N 1
ATOM 968 C CA . SER A 1 125 ? -10.935 -1.709 -5.337 1.00 95.19 125 SER A CA 1
ATOM 969 C C . SER A 1 125 ? -11.743 -2.075 -6.591 1.00 95.19 125 SER A C 1
ATOM 971 O O . SER A 1 125 ? -12.223 -1.199 -7.301 1.00 95.19 125 SER A O 1
ATOM 973 N N . GLY A 1 126 ? -11.890 -3.365 -6.903 1.00 92.81 126 GLY A N 1
ATOM 974 C CA . GLY A 1 126 ? -12.687 -3.844 -8.041 1.00 92.81 126 GLY A CA 1
ATOM 975 C C . GLY A 1 126 ? -11.960 -3.836 -9.382 1.00 92.81 126 GLY A C 1
ATOM 976 O O . GLY A 1 126 ? -12.492 -4.350 -10.364 1.00 92.81 126 GLY A O 1
ATOM 977 N N . ARG A 1 127 ? -10.715 -3.354 -9.425 1.00 96.81 127 ARG A N 1
ATOM 978 C CA . ARG A 1 127 ? -9.846 -3.337 -10.612 1.00 96.81 127 ARG A CA 1
ATOM 979 C C . ARG A 1 127 ? -9.029 -4.628 -10.700 1.00 96.81 127 ARG A C 1
ATOM 981 O O . ARG A 1 127 ? -7.801 -4.630 -10.739 1.00 96.81 127 ARG A O 1
ATOM 988 N N . VAL A 1 128 ? -9.738 -5.758 -10.656 1.00 97.12 128 VAL A N 1
ATOM 989 C CA . VAL A 1 128 ? -9.142 -7.096 -10.492 1.00 97.12 128 VAL A CA 1
ATOM 990 C C . VAL A 1 128 ? -8.335 -7.530 -11.715 1.00 97.12 128 VAL A C 1
ATOM 992 O O . VAL A 1 128 ? -7.299 -8.176 -11.555 1.00 97.12 128 VAL A O 1
ATOM 995 N N . ASP A 1 129 ? -8.792 -7.184 -12.919 1.00 97.31 129 ASP A N 1
ATOM 996 C CA . ASP A 1 129 ? -8.076 -7.514 -14.152 1.00 97.31 129 ASP A CA 1
ATOM 997 C C . ASP A 1 129 ? -6.770 -6.717 -14.265 1.00 97.31 129 ASP A C 1
ATOM 999 O O . ASP A 1 129 ? -5.722 -7.336 -14.448 1.00 97.31 129 ASP A O 1
ATOM 1003 N N . ASP A 1 130 ? -6.799 -5.405 -13.998 1.00 97.56 130 ASP A N 1
ATOM 1004 C CA . ASP A 1 130 ? -5.596 -4.560 -13.916 1.00 97.56 130 ASP A CA 1
ATOM 1005 C C . ASP A 1 130 ? -4.588 -5.123 -12.900 1.00 97.56 130 ASP A C 1
ATOM 1007 O O . ASP A 1 130 ? -3.400 -5.270 -13.187 1.00 97.56 130 ASP A O 1
ATOM 1011 N N . ALA A 1 131 ? -5.063 -5.485 -11.702 1.00 98.12 131 ALA A N 1
ATOM 1012 C CA . ALA A 1 131 ? -4.224 -6.062 -10.655 1.00 98.12 131 ALA A CA 1
ATOM 1013 C C . ALA A 1 131 ? -3.569 -7.380 -11.100 1.00 98.12 131 ALA A C 1
ATOM 1015 O O . ALA A 1 131 ? -2.397 -7.630 -10.816 1.00 98.12 131 ALA A O 1
ATOM 1016 N N . ARG A 1 132 ? -4.319 -8.233 -11.809 1.00 97.81 132 ARG A N 1
ATOM 1017 C CA . ARG A 1 132 ? -3.816 -9.506 -12.336 1.00 97.81 132 ARG A CA 1
ATOM 1018 C C . ARG A 1 132 ? -2.744 -9.282 -13.397 1.00 97.81 132 ARG A C 1
ATOM 1020 O O . ARG A 1 132 ? -1.716 -9.947 -13.341 1.00 97.81 132 ARG A O 1
ATOM 1027 N N . GLU A 1 133 ? -2.983 -8.387 -14.346 1.00 98.00 133 GLU A N 1
ATOM 1028 C CA . GLU A 1 133 ? -2.044 -8.107 -15.437 1.00 98.00 133 GLU A CA 1
ATOM 1029 C C . GLU A 1 133 ? -0.734 -7.529 -14.901 1.00 98.00 133 GLU A C 1
ATOM 1031 O O . GLU A 1 133 ? 0.341 -8.013 -15.254 1.00 98.00 133 GLU A O 1
ATOM 1036 N N . ARG A 1 134 ? -0.814 -6.597 -13.945 1.00 98.19 134 ARG A N 1
ATOM 1037 C CA . ARG A 1 134 ? 0.362 -6.052 -13.253 1.00 98.19 134 ARG A CA 1
ATOM 1038 C C . ARG A 1 134 ? 1.103 -7.111 -12.433 1.00 98.19 134 ARG A C 1
ATOM 1040 O O . ARG A 1 134 ? 2.329 -7.119 -12.425 1.00 98.19 134 ARG A O 1
ATOM 1047 N N . LEU A 1 135 ? 0.397 -8.033 -11.772 1.00 98.19 135 LEU A N 1
ATOM 1048 C CA . LEU A 1 135 ? 1.034 -9.147 -11.059 1.00 98.19 135 LEU A CA 1
ATOM 1049 C C . LEU A 1 135 ? 1.774 -10.096 -12.009 1.00 98.19 135 LEU A C 1
ATOM 1051 O O . LEU A 1 135 ? 2.883 -10.524 -11.701 1.00 98.19 135 LEU A O 1
ATOM 1055 N N . GLU A 1 136 ? 1.159 -10.439 -13.141 1.00 97.25 136 GLU A N 1
ATOM 1056 C CA . GLU A 1 136 ? 1.770 -11.296 -14.161 1.00 97.25 136 GLU A CA 1
ATOM 1057 C C . GLU A 1 136 ? 3.017 -10.627 -14.755 1.00 97.25 136 GLU A C 1
ATOM 1059 O O . GLU A 1 136 ? 4.067 -11.262 -14.805 1.00 97.25 136 GLU A O 1
ATOM 1064 N N . ALA A 1 137 ? 2.944 -9.333 -15.080 1.00 96.69 137 ALA A N 1
ATOM 1065 C CA . ALA A 1 137 ? 4.092 -8.561 -15.550 1.00 96.69 137 ALA A CA 1
ATOM 1066 C C . ALA A 1 137 ? 5.206 -8.455 -14.493 1.00 96.69 137 ALA A C 1
ATOM 1068 O O . ALA A 1 137 ? 6.383 -8.620 -14.804 1.00 96.69 137 ALA A O 1
ATOM 1069 N N . LEU A 1 138 ? 4.862 -8.235 -13.218 1.00 96.69 138 LEU A N 1
ATOM 1070 C CA . LEU A 1 138 ? 5.855 -8.158 -12.144 1.00 96.69 138 LEU A CA 1
ATOM 1071 C C . LEU A 1 138 ? 6.555 -9.508 -11.922 1.00 96.69 138 LEU A C 1
ATOM 1073 O O . LEU A 1 138 ? 7.741 -9.548 -11.592 1.00 96.69 138 LEU A O 1
ATOM 1077 N N . ALA A 1 139 ? 5.840 -10.619 -12.121 1.00 95.31 139 ALA A N 1
ATOM 1078 C CA . ALA A 1 139 ? 6.394 -11.962 -11.993 1.00 95.31 139 ALA A CA 1
ATOM 1079 C C . ALA A 1 139 ? 7.481 -12.264 -13.041 1.00 95.31 139 ALA A C 1
ATOM 1081 O O . ALA A 1 139 ? 8.384 -13.049 -12.749 1.00 95.31 139 ALA A O 1
ATOM 1082 N N . ASP A 1 140 ? 7.460 -11.608 -14.205 1.00 94.25 140 ASP A N 1
ATOM 1083 C CA . ASP A 1 140 ? 8.497 -11.765 -15.236 1.00 94.25 140 ASP A CA 1
ATOM 1084 C C . ASP A 1 140 ? 9.866 -11.211 -14.798 1.00 94.25 140 ASP A C 1
ATOM 1086 O O . ASP A 1 140 ? 10.901 -11.607 -15.340 1.00 94.25 140 ASP A O 1
ATOM 1090 N N . TYR A 1 141 ? 9.903 -10.353 -13.771 1.00 93.56 141 TYR A N 1
ATOM 1091 C CA . TYR A 1 141 ? 11.150 -9.884 -13.164 1.00 93.56 141 TYR A CA 1
ATOM 1092 C C . TYR A 1 141 ? 11.732 -10.868 -12.145 1.00 93.56 141 TYR A C 1
ATOM 1094 O O . TYR A 1 141 ? 12.854 -10.657 -11.682 1.00 93.56 141 TYR A O 1
ATOM 1102 N N . VAL A 1 142 ? 11.024 -11.937 -11.764 1.00 93.19 142 VAL A N 1
ATOM 1103 C CA . VAL A 1 142 ? 11.555 -12.957 -10.848 1.00 93.19 142 VAL A CA 1
ATOM 1104 C C . VAL A 1 142 ? 12.628 -13.770 -11.568 1.00 93.19 142 VAL A C 1
ATOM 1106 O O . VAL A 1 142 ? 12.410 -14.323 -12.645 1.00 93.19 142 VAL A O 1
ATOM 1109 N N . ASN A 1 143 ? 13.823 -13.842 -10.983 1.00 88.94 143 ASN A N 1
ATOM 1110 C CA . ASN A 1 143 ? 14.932 -14.528 -11.631 1.00 88.94 143 ASN A CA 1
ATOM 1111 C C . ASN A 1 143 ? 14.796 -16.061 -11.573 1.00 88.94 143 ASN A C 1
ATOM 1113 O O . ASN A 1 143 ? 13.955 -16.623 -10.879 1.00 88.94 143 ASN A O 1
ATOM 1117 N N . SER A 1 144 ? 15.695 -16.765 -12.262 1.00 91.88 144 SER A N 1
ATOM 1118 C CA . SER A 1 144 ? 15.687 -18.232 -12.358 1.00 91.88 144 SER A CA 1
ATOM 1119 C C . SER A 1 144 ? 15.945 -18.991 -11.048 1.00 91.88 144 SER A C 1
ATOM 1121 O O . SER A 1 144 ? 15.902 -20.221 -11.046 1.00 91.88 144 SER A O 1
ATOM 1123 N N . LEU A 1 145 ? 16.255 -18.288 -9.955 1.00 94.44 145 LEU A N 1
ATOM 1124 C CA . LEU A 1 145 ? 16.397 -18.849 -8.611 1.00 94.44 145 LEU A CA 1
ATOM 1125 C C . LEU A 1 145 ? 15.148 -18.615 -7.748 1.00 94.44 145 LEU A C 1
ATOM 1127 O O . LEU A 1 145 ? 15.186 -18.944 -6.564 1.00 94.44 145 LEU A O 1
ATOM 1131 N N . ASP A 1 146 ? 14.087 -18.031 -8.315 1.00 93.44 146 ASP A N 1
ATOM 1132 C CA . ASP A 1 146 ? 12.879 -17.590 -7.612 1.00 93.44 146 ASP A CA 1
ATOM 1133 C C . ASP A 1 146 ? 13.179 -16.588 -6.482 1.00 93.44 146 ASP A C 1
ATOM 1135 O O . ASP A 1 146 ? 12.475 -16.523 -5.472 1.00 93.44 146 ASP A O 1
ATOM 1139 N N . LEU A 1 147 ? 14.261 -15.815 -6.643 1.00 95.62 147 LEU A N 1
ATOM 1140 C CA . LEU A 1 147 ? 14.696 -14.802 -5.690 1.00 95.62 147 LEU A CA 1
ATOM 1141 C C . LEU A 1 147 ? 14.517 -13.406 -6.269 1.00 95.62 147 LEU A C 1
ATOM 1143 O O . LEU A 1 147 ? 14.859 -13.167 -7.421 1.00 95.62 147 LEU A O 1
ATOM 1147 N N . VAL A 1 148 ? 14.065 -12.474 -5.434 1.00 95.25 148 VAL A N 1
ATOM 1148 C CA . VAL A 1 148 ? 13.763 -11.091 -5.829 1.00 95.25 148 VAL A CA 1
ATOM 1149 C C . VAL A 1 148 ? 14.552 -10.091 -4.987 1.00 95.25 148 VAL A C 1
ATOM 1151 O O . VAL A 1 148 ? 14.752 -10.295 -3.782 1.00 95.25 148 VAL A O 1
ATOM 1154 N N . ALA A 1 149 ? 15.039 -9.030 -5.626 1.00 96.88 149 ALA A N 1
ATOM 1155 C CA . ALA A 1 149 ? 15.711 -7.920 -4.959 1.00 96.88 149 ALA A CA 1
ATOM 1156 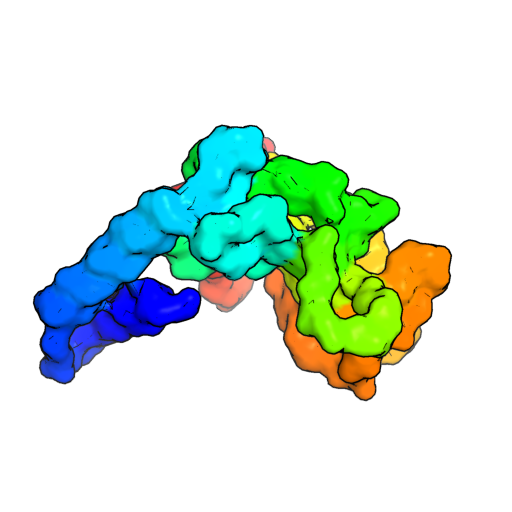C C . ALA A 1 149 ? 14.716 -6.912 -4.368 1.00 96.88 149 ALA A C 1
ATOM 1158 O O . ALA A 1 149 ? 13.502 -7.032 -4.527 1.00 96.88 149 ALA A O 1
ATOM 1159 N N . GLU A 1 150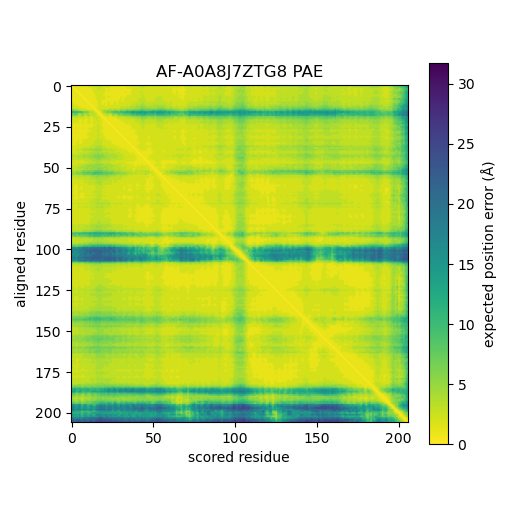 ? 15.232 -5.942 -3.628 1.00 97.25 150 GLU A N 1
ATOM 1160 C CA . GLU A 1 150 ? 14.459 -4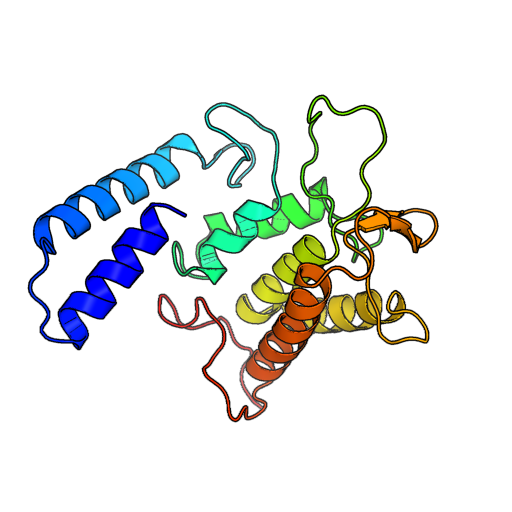.828 -3.079 1.00 97.25 150 GLU A CA 1
ATOM 1161 C C . GLU A 1 150 ? 13.901 -3.924 -4.174 1.00 97.25 150 GLU A C 1
ATOM 1163 O O . GLU A 1 150 ? 12.708 -3.605 -4.177 1.00 97.25 150 GLU A O 1
ATOM 1168 N N . GLU A 1 151 ? 14.765 -3.598 -5.128 1.00 96.12 151 GLU A N 1
ATOM 1169 C CA . GLU A 1 151 ? 14.499 -2.655 -6.197 1.00 96.12 151 GLU A CA 1
ATOM 1170 C C . GLU A 1 151 ? 14.803 -3.266 -7.566 1.00 96.12 151 GLU A C 1
ATOM 1172 O O . GLU A 1 151 ? 15.629 -4.177 -7.713 1.00 96.12 151 GLU A O 1
ATOM 1177 N N . LEU A 1 152 ? 14.142 -2.714 -8.577 1.00 95.31 152 LEU A N 1
ATOM 1178 C CA . LEU A 1 152 ? 14.389 -2.963 -9.987 1.00 95.31 152 LEU A CA 1
ATOM 1179 C C . LEU A 1 152 ? 14.757 -1.644 -10.654 1.00 95.31 152 LEU A C 1
ATOM 1181 O O . LEU A 1 152 ? 14.071 -0.639 -10.476 1.00 95.31 152 LEU A O 1
ATOM 1185 N N . ASP A 1 153 ? 15.827 -1.651 -11.436 1.00 94.06 153 ASP A N 1
ATOM 1186 C CA . ASP A 1 153 ? 16.103 -0.570 -12.371 1.00 94.06 153 ASP A CA 1
ATOM 1187 C C . ASP A 1 153 ? 14.982 -0.553 -13.428 1.00 94.06 153 ASP A C 1
ATOM 1189 O O . ASP A 1 153 ? 14.806 -1.562 -14.121 1.00 94.06 153 ASP A O 1
ATOM 1193 N N . PRO A 1 154 ? 14.204 0.534 -13.547 1.00 91.19 154 PRO A N 1
ATOM 1194 C CA . PRO A 1 154 ? 13.018 0.541 -14.397 1.00 91.19 154 PRO A CA 1
ATOM 1195 C C . PRO A 1 154 ? 13.335 0.462 -15.896 1.00 91.19 154 PRO A C 1
ATOM 1197 O O . PRO A 1 154 ? 12.546 -0.073 -16.663 1.00 91.19 154 PRO A O 1
ATOM 1200 N N . GLU A 1 155 ? 14.520 0.906 -16.317 1.00 90.44 155 GLU A N 1
ATOM 1201 C CA . GLU A 1 155 ? 14.923 0.918 -17.728 1.00 90.44 155 GLU A CA 1
ATOM 1202 C C . GLU A 1 155 ? 15.497 -0.432 -18.184 1.00 90.44 155 GLU A C 1
ATOM 1204 O O . GLU A 1 155 ? 15.383 -0.825 -19.347 1.00 90.44 155 GLU A O 1
ATOM 1209 N N . THR A 1 156 ? 16.180 -1.140 -17.284 1.00 92.19 156 THR A N 1
ATOM 1210 C CA . THR A 1 156 ? 16.952 -2.348 -17.620 1.00 92.19 156 THR A CA 1
ATOM 1211 C C . THR A 1 156 ? 16.415 -3.625 -16.984 1.00 92.19 156 THR A C 1
ATOM 1213 O O . THR A 1 156 ? 16.812 -4.717 -17.396 1.00 92.19 156 THR A O 1
ATOM 1216 N N . GLY A 1 157 ? 15.561 -3.515 -15.964 1.00 92.06 157 GLY A N 1
ATOM 1217 C CA . GLY A 1 157 ? 15.111 -4.630 -15.129 1.00 92.06 157 GLY A CA 1
ATOM 1218 C C . GLY A 1 157 ? 16.199 -5.206 -14.218 1.00 92.06 157 GLY A C 1
ATOM 1219 O O . GLY A 1 157 ? 16.024 -6.288 -13.653 1.00 92.06 157 GLY A O 1
ATOM 1220 N N . ALA A 1 158 ? 17.347 -4.533 -14.088 1.00 94.25 158 ALA A N 1
ATOM 1221 C CA . ALA A 1 158 ? 18.434 -4.992 -13.236 1.00 94.25 158 ALA A CA 1
ATOM 1222 C C . ALA A 1 158 ? 18.036 -4.943 -11.755 1.00 94.25 158 ALA A C 1
ATOM 1224 O O . ALA A 1 158 ? 17.363 -4.025 -11.301 1.00 94.25 158 ALA A O 1
ATOM 1225 N N . TYR A 1 159 ? 18.493 -5.925 -10.983 1.00 95.56 159 TYR A N 1
ATOM 1226 C CA . TYR A 1 159 ? 18.262 -5.957 -9.542 1.00 95.56 159 TYR A CA 1
ATOM 1227 C C . TYR A 1 159 ? 19.136 -4.927 -8.830 1.00 95.56 159 TYR A C 1
ATOM 1229 O O . TYR A 1 159 ? 20.354 -4.902 -9.024 1.00 95.56 159 TYR A O 1
ATOM 1237 N N . LEU A 1 160 ? 18.508 -4.132 -7.968 1.00 94.19 160 LEU A N 1
ATOM 1238 C CA . LEU A 1 160 ? 19.131 -3.095 -7.156 1.00 94.19 160 LEU A CA 1
ATOM 1239 C C . LEU A 1 160 ? 18.838 -3.334 -5.663 1.00 94.19 160 LEU A C 1
ATOM 1241 O O . LEU A 1 160 ? 17.948 -4.102 -5.289 1.00 94.19 160 LEU A O 1
ATOM 1245 N N . GLY A 1 161 ? 19.617 -2.685 -4.797 1.00 93.06 161 GLY A N 1
ATOM 1246 C CA . GLY A 1 161 ? 19.432 -2.764 -3.347 1.00 93.06 161 GLY A CA 1
ATOM 1247 C C . GLY A 1 161 ? 19.700 -4.154 -2.758 1.00 93.06 161 GLY A C 1
ATOM 1248 O O . GLY A 1 161 ? 20.588 -4.894 -3.200 1.00 93.06 161 GLY A O 1
ATOM 1249 N N . ASN A 1 162 ? 18.965 -4.496 -1.700 1.00 95.62 162 ASN A N 1
ATOM 1250 C CA . ASN A 1 162 ? 19.139 -5.765 -0.997 1.00 95.62 162 ASN A CA 1
ATOM 1251 C C . ASN A 1 162 ? 18.735 -6.973 -1.862 1.00 95.62 162 ASN A C 1
ATOM 1253 O O . ASN A 1 162 ? 17.683 -6.977 -2.498 1.00 95.62 162 ASN A O 1
ATOM 1257 N N . TYR A 1 163 ? 19.534 -8.046 -1.836 1.00 95.69 163 TYR A N 1
ATOM 1258 C CA . TYR A 1 163 ? 19.224 -9.294 -2.541 1.00 95.69 163 TYR A CA 1
ATOM 1259 C C . TYR A 1 163 ? 19.729 -10.543 -1.785 1.00 95.69 163 TYR A C 1
ATOM 1261 O O . TYR A 1 163 ? 20.922 -10.618 -1.468 1.00 95.69 163 TYR A O 1
ATOM 1269 N N . PRO A 1 164 ? 18.870 -11.557 -1.542 1.00 95.25 164 PRO A N 1
ATOM 1270 C CA . PRO A 1 164 ? 17.414 -11.538 -1.725 1.00 95.25 164 PRO A CA 1
ATOM 1271 C C . PRO A 1 164 ? 16.721 -10.674 -0.660 1.00 95.25 164 PRO A C 1
ATOM 1273 O O . PRO A 1 164 ? 17.139 -10.670 0.498 1.00 95.25 164 PRO A O 1
ATOM 1276 N N . GLN A 1 165 ? 15.630 -9.994 -1.025 1.00 97.50 165 GLN A N 1
ATOM 1277 C CA . GLN A 1 165 ? 14.890 -9.130 -0.103 1.00 97.50 165 GLN A CA 1
ATOM 1278 C C . GLN A 1 165 ? 13.592 -9.779 0.374 1.00 97.50 165 GLN A C 1
ATOM 1280 O O . GLN A 1 165 ? 12.643 -9.945 -0.390 1.00 97.50 165 GLN A O 1
ATOM 1285 N N . ALA A 1 166 ? 13.509 -10.112 1.665 1.00 97.19 166 ALA A N 1
ATOM 1286 C CA . ALA A 1 166 ? 12.345 -10.798 2.235 1.00 97.19 166 ALA A CA 1
ATOM 1287 C C . ALA A 1 166 ? 11.030 -10.017 2.047 1.00 97.19 166 ALA A C 1
ATOM 1289 O O . ALA A 1 166 ? 9.986 -10.627 1.814 1.00 97.19 166 ALA A O 1
ATOM 1290 N N . PHE A 1 167 ? 11.084 -8.681 2.105 1.00 96.62 167 PHE A N 1
ATOM 1291 C CA . PHE A 1 167 ? 9.908 -7.841 1.884 1.00 96.62 167 PHE A CA 1
ATOM 1292 C C . PHE A 1 167 ? 9.349 -7.948 0.460 1.00 96.62 167 PHE A C 1
ATOM 1294 O O . PHE A 1 167 ? 8.140 -8.079 0.297 1.00 96.62 167 PHE A O 1
ATOM 1301 N N . SER A 1 168 ? 10.201 -7.997 -0.561 1.00 97.69 168 SER A N 1
ATOM 1302 C CA . SER A 1 168 ? 9.761 -8.181 -1.948 1.00 97.69 168 SER A CA 1
ATOM 1303 C C . SER A 1 168 ? 9.053 -9.524 -2.146 1.00 97.69 168 SER A C 1
ATOM 1305 O O . SER A 1 168 ? 8.003 -9.594 -2.779 1.00 97.69 168 SER A O 1
ATOM 1307 N N . HIS A 1 169 ? 9.568 -10.590 -1.523 1.00 97.56 169 HIS A N 1
ATOM 1308 C CA . HIS A 1 169 ? 8.955 -11.918 -1.612 1.00 97.56 169 HIS A CA 1
ATOM 1309 C C . HIS A 1 169 ? 7.588 -11.972 -0.923 1.00 97.56 169 HIS A C 1
ATOM 1311 O O . HIS A 1 169 ? 6.645 -12.524 -1.485 1.00 97.56 169 HIS A O 1
ATOM 1317 N N . ILE A 1 170 ? 7.454 -11.403 0.285 1.00 95.94 170 ILE A N 1
ATOM 1318 C CA . ILE A 1 170 ? 6.145 -11.372 0.954 1.00 95.94 170 ILE A CA 1
ATOM 1319 C C . ILE A 1 170 ? 5.153 -10.473 0.204 1.00 95.94 170 ILE A C 1
ATOM 1321 O O . ILE A 1 170 ? 3.969 -10.793 0.190 1.00 95.94 170 ILE A O 1
ATOM 1325 N N . GLY A 1 171 ? 5.629 -9.413 -0.463 1.00 96.88 171 GLY A N 1
ATOM 1326 C CA . GLY A 1 171 ? 4.829 -8.592 -1.374 1.00 96.88 171 GLY A CA 1
ATOM 1327 C C . GLY A 1 171 ? 4.188 -9.430 -2.480 1.00 96.88 171 GLY A C 1
ATOM 1328 O O . GLY A 1 171 ? 2.967 -9.494 -2.559 1.00 96.88 171 GLY A O 1
ATOM 1329 N N . LEU A 1 172 ? 4.995 -10.171 -3.246 1.00 97.19 172 LEU A N 1
ATOM 1330 C CA . LEU A 1 172 ? 4.501 -11.028 -4.334 1.00 97.19 172 LEU A CA 1
ATOM 1331 C C . LEU A 1 172 ? 3.524 -12.107 -3.849 1.00 97.19 172 LEU A C 1
ATOM 1333 O O . LEU A 1 172 ? 2.497 -12.360 -4.483 1.00 97.19 172 LEU A O 1
ATOM 1337 N N . ILE A 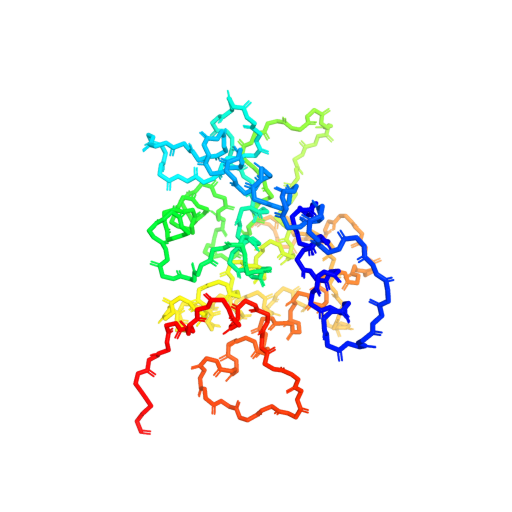1 173 ? 3.827 -12.736 -2.708 1.00 95.44 173 ILE A N 1
ATOM 1338 C CA . ILE A 1 173 ? 2.939 -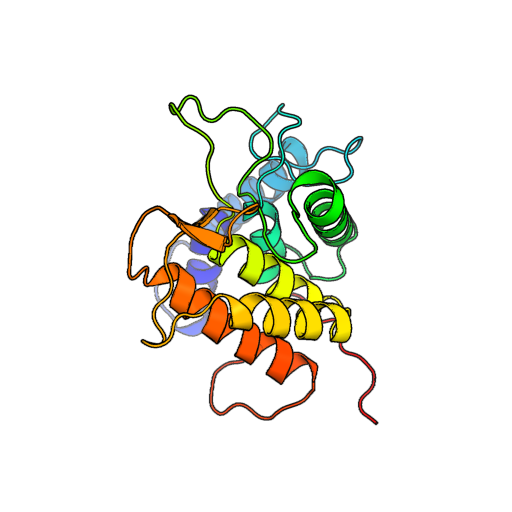13.732 -2.095 1.00 95.44 173 ILE A CA 1
ATOM 1339 C C . ILE A 1 173 ? 1.598 -13.090 -1.725 1.00 95.44 173 ILE A C 1
ATOM 1341 O O . ILE A 1 173 ? 0.548 -13.670 -2.006 1.00 95.44 173 ILE A O 1
ATOM 1345 N N . ASN A 1 174 ? 1.617 -11.901 -1.117 1.00 95.38 174 ASN A N 1
ATOM 1346 C CA . ASN A 1 174 ? 0.398 -11.186 -0.760 1.00 95.38 174 ASN A CA 1
ATOM 1347 C C . ASN A 1 174 ? -0.407 -10.814 -2.004 1.00 95.38 174 ASN A C 1
ATOM 1349 O O . ASN A 1 174 ? -1.582 -11.162 -2.057 1.00 95.38 174 ASN A O 1
ATOM 1353 N N . SER A 1 175 ? 0.208 -10.252 -3.040 1.00 97.19 175 SER A N 1
ATOM 1354 C CA . SER A 1 175 ? -0.486 -9.907 -4.283 1.00 97.19 175 SER A CA 1
ATOM 1355 C C . SER A 1 175 ? -1.158 -11.100 -4.948 1.00 97.19 175 SER A C 1
ATOM 1357 O O . SER A 1 175 ? -2.326 -11.017 -5.332 1.00 97.19 175 SER A O 1
ATOM 1359 N N . ALA A 1 176 ? -0.503 -12.263 -4.979 1.00 95.88 176 ALA A N 1
ATOM 1360 C CA . ALA A 1 176 ? -1.138 -13.488 -5.457 1.00 95.88 176 ALA A CA 1
ATOM 1361 C C . ALA A 1 176 ? -2.361 -13.896 -4.611 1.00 95.88 176 ALA A C 1
ATOM 1363 O O . ALA A 1 176 ? -3.375 -14.341 -5.159 1.00 95.88 176 ALA A O 1
ATOM 1364 N N . LEU A 1 177 ? -2.297 -13.728 -3.285 1.00 94.69 177 LEU A N 1
ATOM 1365 C CA . LEU A 1 177 ? -3.418 -14.003 -2.382 1.00 94.69 177 LEU A CA 1
ATOM 1366 C C . LEU A 1 177 ? -4.556 -12.983 -2.536 1.00 94.69 177 LEU A C 1
ATOM 1368 O O . LEU A 1 177 ? -5.716 -13.387 -2.522 1.00 94.69 177 LEU A O 1
ATOM 1372 N N . TYR A 1 178 ? -4.250 -11.695 -2.707 1.00 95.06 178 TYR A N 1
ATOM 1373 C CA . TYR A 1 178 ? -5.237 -10.621 -2.856 1.00 95.06 178 TYR A CA 1
ATOM 1374 C C . TYR A 1 178 ? -5.973 -10.751 -4.191 1.00 95.06 178 TYR A C 1
ATOM 1376 O O . TYR A 1 178 ? -7.203 -10.813 -4.204 1.00 95.06 178 TYR A O 1
ATOM 1384 N N . VAL A 1 179 ? -5.241 -10.917 -5.298 1.00 96.19 179 VAL A N 1
ATOM 1385 C CA . VAL A 1 179 ? -5.825 -11.181 -6.624 1.00 96.19 179 VAL A CA 1
ATOM 1386 C C . VAL A 1 179 ? -6.618 -12.490 -6.612 1.00 96.19 179 VAL A C 1
ATOM 1388 O O . VAL A 1 179 ? -7.733 -12.554 -7.127 1.00 96.19 179 VAL A O 1
ATOM 1391 N N . GLY A 1 180 ? -6.087 -13.548 -5.989 1.00 95.00 180 GLY A N 1
ATOM 1392 C CA . GLY A 1 180 ? -6.796 -14.820 -5.842 1.00 95.00 180 GLY A CA 1
ATOM 1393 C C . GLY A 1 180 ? -8.122 -14.674 -5.092 1.00 95.00 180 GLY A C 1
ATOM 1394 O O . GLY A 1 180 ? -9.150 -15.161 -5.568 1.00 95.00 180 GLY A O 1
ATOM 1395 N N . TYR A 1 181 ? -8.108 -13.971 -3.958 1.00 93.12 181 TYR A N 1
ATOM 1396 C CA . TYR A 1 181 ? -9.292 -13.682 -3.152 1.00 93.12 181 TYR A CA 1
ATOM 1397 C C . TYR A 1 181 ? -10.326 -12.862 -3.931 1.00 93.12 181 TYR A C 1
ATOM 1399 O O . TYR A 1 181 ? -11.502 -13.231 -3.957 1.00 93.12 181 TYR A O 1
ATOM 1407 N N . ALA A 1 182 ? -9.894 -11.798 -4.615 1.00 93.50 182 ALA A N 1
ATOM 1408 C CA . ALA A 1 182 ? -10.782 -10.933 -5.386 1.00 93.50 182 ALA A CA 1
ATOM 1409 C C . ALA A 1 182 ? -11.463 -11.674 -6.550 1.00 93.50 182 ALA A C 1
ATOM 1411 O O . ALA A 1 182 ? -12.617 -11.413 -6.878 1.00 93.50 182 ALA A O 1
ATOM 1412 N N . ARG A 1 183 ? -10.788 -12.688 -7.103 1.00 93.75 183 ARG A N 1
ATOM 1413 C CA . ARG A 1 183 ? -11.332 -13.614 -8.110 1.00 93.75 183 ARG A CA 1
ATOM 1414 C C . ARG A 1 183 ? -12.174 -14.755 -7.526 1.00 93.75 183 ARG A C 1
ATOM 1416 O O . ARG A 1 183 ? -12.519 -15.690 -8.244 1.00 93.75 183 ARG A O 1
ATOM 1423 N N . GLY A 1 184 ? -12.471 -14.723 -6.228 1.00 90.75 184 GLY A N 1
ATOM 1424 C CA . GLY A 1 184 ? -13.305 -15.715 -5.555 1.00 90.75 184 GLY A CA 1
ATOM 1425 C C . GLY A 1 184 ? -12.644 -17.078 -5.350 1.00 90.75 184 GLY A C 1
ATOM 1426 O O . GLY A 1 184 ? -13.356 -18.063 -5.166 1.00 90.75 184 GLY A O 1
ATOM 1427 N N . ARG A 1 185 ? -11.306 -17.167 -5.380 1.00 89.69 185 ARG A N 1
ATOM 1428 C CA . ARG A 1 185 ? -10.612 -18.417 -5.045 1.00 89.69 185 ARG A CA 1
ATOM 1429 C C . ARG A 1 185 ? -10.670 -18.668 -3.544 1.00 89.69 185 ARG A C 1
ATOM 1431 O O . ARG A 1 185 ? -10.388 -17.774 -2.747 1.00 89.69 185 ARG A O 1
ATOM 1438 N N . ASP A 1 186 ? -10.954 -19.910 -3.173 1.00 83.69 186 ASP A N 1
ATOM 1439 C CA . ASP A 1 186 ? -10.838 -20.347 -1.787 1.00 83.69 186 ASP A CA 1
ATOM 1440 C C . ASP A 1 186 ? -9.374 -20.293 -1.337 1.00 83.69 186 ASP A C 1
ATOM 1442 O O . ASP A 1 186 ? -8.470 -20.770 -2.030 1.00 83.69 186 ASP A O 1
ATOM 1446 N N . SER A 1 187 ? -9.143 -19.743 -0.147 1.00 80.56 187 SER A N 1
ATOM 1447 C CA . SER A 1 187 ? -7.852 -19.803 0.529 1.00 80.56 187 SER A CA 1
ATOM 1448 C C . SER A 1 187 ? -8.025 -20.486 1.884 1.00 80.56 187 SER A C 1
ATOM 1450 O O . SER A 1 187 ? -9.034 -20.322 2.567 1.00 80.56 187 SER A O 1
ATOM 1452 N N . SER A 1 188 ? -7.036 -21.283 2.288 1.00 77.88 188 SER A N 1
ATOM 1453 C CA . SER A 1 188 ? -7.009 -21.899 3.621 1.00 77.88 188 SER A CA 1
ATOM 1454 C C . SER A 1 188 ? -6.526 -20.934 4.714 1.00 77.88 188 SER A C 1
ATOM 1456 O O . SER A 1 188 ? -6.356 -21.348 5.860 1.00 77.88 188 SER A O 1
ATOM 1458 N N . GLY A 1 189 ? -6.218 -19.686 4.351 1.00 79.12 189 GLY A N 1
ATOM 1459 C CA . GLY A 1 189 ? -5.657 -18.663 5.227 1.00 79.12 189 GLY A CA 1
ATOM 1460 C C . GLY A 1 189 ? -6.691 -17.622 5.658 1.00 79.12 189 GLY A C 1
ATOM 1461 O O . GLY A 1 189 ? -7.850 -17.680 5.247 1.00 79.12 189 GLY A O 1
ATOM 1462 N N . PRO A 1 190 ? -6.293 -16.655 6.501 1.00 83.62 190 PRO A N 1
ATOM 1463 C CA . PRO A 1 190 ? -7.136 -15.499 6.767 1.00 83.62 190 PRO A CA 1
ATOM 1464 C C . PRO A 1 190 ? -7.399 -14.716 5.467 1.00 83.62 190 PRO A C 1
ATOM 1466 O O . PRO A 1 190 ? -6.572 -14.759 4.550 1.00 83.62 190 PRO A O 1
ATOM 1469 N N . PRO A 1 191 ? -8.522 -13.979 5.382 1.00 85.25 191 PRO A N 1
ATOM 1470 C CA . PRO A 1 191 ? -8.747 -13.066 4.270 1.00 85.25 191 PRO A CA 1
ATOM 1471 C C . PRO A 1 191 ? -7.650 -11.987 4.220 1.00 85.25 191 PRO A C 1
ATOM 1473 O O . PRO A 1 191 ? -7.004 -11.727 5.246 1.00 85.25 191 PRO A O 1
ATOM 1476 N N . PRO A 1 192 ? -7.464 -11.335 3.056 1.00 87.75 192 PRO A N 1
ATOM 1477 C CA . PRO A 1 192 ? -6.617 -10.155 2.922 1.00 87.75 192 PRO A CA 1
ATOM 1478 C C . PRO A 1 192 ? -6.848 -9.111 4.022 1.00 87.75 192 PRO A C 1
ATOM 1480 O O . PRO A 1 192 ? -7.944 -8.988 4.582 1.00 87.75 192 PRO A O 1
ATOM 1483 N N . MET A 1 193 ? -5.806 -8.338 4.337 1.00 87.00 193 MET A N 1
ATOM 1484 C CA . MET A 1 193 ? -5.943 -7.218 5.269 1.00 87.00 193 MET A CA 1
ATOM 1485 C C . MET A 1 193 ? -6.824 -6.120 4.647 1.00 87.00 193 MET A C 1
ATOM 1487 O O . MET A 1 193 ? -7.061 -6.095 3.443 1.00 87.00 193 MET A O 1
ATOM 1491 N N . GLY A 1 194 ? -7.378 -5.243 5.485 1.00 81.56 194 GLY A N 1
ATOM 1492 C CA . GLY A 1 194 ? -8.253 -4.146 5.045 1.00 81.56 194 GLY A CA 1
ATOM 1493 C C . GLY A 1 194 ? -9.730 -4.533 4.898 1.00 81.56 194 GLY A C 1
ATOM 1494 O O . GLY A 1 194 ? -10.593 -3.749 5.279 1.00 81.56 194 GLY A O 1
ATOM 1495 N N . VAL A 1 195 ? -10.031 -5.783 4.524 1.00 76.31 195 VAL A N 1
ATOM 1496 C CA . VAL A 1 195 ? -11.398 -6.332 4.320 1.00 76.31 195 VAL A CA 1
ATOM 1497 C C . VAL A 1 195 ? -12.325 -6.206 5.549 1.00 76.31 195 VAL A C 1
ATOM 1499 O O . VAL A 1 195 ? -13.534 -6.364 5.452 1.00 76.31 195 VAL A O 1
ATOM 1502 N N . ARG A 1 196 ? -11.790 -5.916 6.742 1.00 64.44 196 ARG A N 1
ATOM 1503 C CA . ARG A 1 196 ? -12.586 -5.763 7.977 1.00 64.44 196 ARG A CA 1
ATOM 1504 C C . ARG A 1 196 ? -13.217 -4.379 8.169 1.00 64.44 196 ARG A C 1
ATOM 1506 O O . ARG A 1 196 ? -14.097 -4.260 9.015 1.00 64.44 196 ARG A O 1
ATOM 1513 N N . VAL A 1 197 ? -12.733 -3.339 7.484 1.00 58.53 197 VAL A N 1
ATOM 1514 C CA . VAL A 1 197 ? -13.151 -1.933 7.714 1.00 58.53 197 VAL A CA 1
ATOM 1515 C C . VAL A 1 197 ? -14.094 -1.415 6.612 1.00 58.53 197 VAL A C 1
ATOM 1517 O O . VAL A 1 197 ? -14.683 -0.347 6.748 1.00 58.53 197 VAL A O 1
ATOM 1520 N N . GLY A 1 198 ? -14.322 -2.231 5.584 1.00 55.78 198 GLY A N 1
ATOM 1521 C CA . GLY A 1 198 ? -15.316 -2.084 4.525 1.00 55.78 198 GLY A CA 1
ATOM 1522 C C . GLY A 1 198 ? -15.281 -3.341 3.655 1.00 55.78 198 GLY A C 1
ATOM 1523 O O . GLY A 1 198 ? -14.234 -3.994 3.579 1.00 55.78 198 GLY A O 1
ATOM 1524 N N . ASP A 1 199 ? -16.410 -3.709 3.046 1.00 59.47 199 ASP A N 1
ATOM 1525 C CA . ASP A 1 199 ? -16.416 -4.815 2.091 1.00 59.47 199 ASP A CA 1
ATOM 1526 C C . ASP A 1 199 ? -15.569 -4.408 0.872 1.00 59.47 199 ASP A C 1
ATOM 1528 O O . ASP A 1 199 ? -15.733 -3.298 0.362 1.00 59.47 199 ASP A O 1
ATOM 1532 N N . PRO A 1 200 ? -14.632 -5.253 0.408 1.00 69.38 200 PRO A N 1
ATOM 1533 C CA . PRO A 1 200 ? -13.891 -4.981 -0.813 1.00 69.38 200 PRO A CA 1
ATOM 1534 C C . PRO A 1 200 ? -14.865 -4.824 -1.978 1.00 69.38 200 PRO A C 1
ATOM 1536 O O . PRO A 1 200 ? -15.893 -5.507 -2.037 1.00 69.38 200 PRO A O 1
ATOM 1539 N N . ILE A 1 201 ? -14.518 -3.966 -2.932 1.00 77.88 201 ILE A N 1
ATOM 1540 C CA . ILE A 1 201 ? -15.289 -3.846 -4.165 1.00 77.88 201 ILE A CA 1
ATOM 1541 C C . ILE A 1 201 ? -14.916 -5.063 -5.006 1.00 77.88 201 ILE A C 1
ATOM 1543 O O . ILE A 1 201 ? -13.846 -5.112 -5.603 1.00 77.88 201 ILE A O 1
ATOM 1547 N N . LEU A 1 202 ? -15.752 -6.096 -4.992 1.00 76.69 202 LEU A N 1
ATOM 1548 C CA . LEU A 1 202 ? -15.522 -7.303 -5.781 1.00 76.69 202 LEU A CA 1
ATOM 1549 C C . LEU A 1 202 ? -16.474 -7.327 -6.977 1.00 76.69 202 LEU A C 1
ATOM 1551 O O . LEU A 1 202 ? -17.643 -6.966 -6.818 1.00 76.69 202 LEU A O 1
ATOM 1555 N N . PRO A 1 203 ? -16.013 -7.769 -8.160 1.00 70.06 203 PRO A N 1
ATOM 1556 C CA . PRO A 1 203 ? -16.908 -7.994 -9.284 1.00 70.06 203 PRO A CA 1
ATOM 1557 C C . PRO A 1 203 ? -17.980 -9.032 -8.917 1.00 70.06 203 PRO A C 1
ATOM 1559 O O . PRO A 1 203 ? -17.748 -9.931 -8.099 1.00 70.06 203 PRO A O 1
ATOM 1562 N N . GLU A 1 204 ? -19.163 -8.913 -9.526 1.00 65.38 204 GLU A N 1
ATOM 1563 C CA . GLU A 1 204 ? -20.217 -9.919 -9.381 1.00 65.38 204 GLU A CA 1
ATOM 1564 C C . GLU A 1 204 ? -19.679 -11.286 -9.833 1.00 65.38 204 GLU A C 1
ATOM 1566 O O . GLU A 1 204 ? -19.072 -11.413 -10.896 1.00 65.38 204 GLU A O 1
ATOM 1571 N N . ARG A 1 205 ? -19.856 -12.316 -8.997 1.00 58.88 205 ARG A N 1
ATOM 1572 C CA . ARG A 1 205 ? -19.430 -13.681 -9.327 1.00 58.88 205 ARG A CA 1
ATOM 1573 C C . ARG A 1 205 ? -20.397 -14.263 -10.363 1.00 58.88 205 ARG A C 1
ATOM 1575 O O . ARG A 1 205 ? -21.582 -14.384 -10.053 1.00 58.88 205 ARG A O 1
ATOM 1582 N N . GLU A 1 206 ? -19.892 -14.616 -11.547 1.00 42.88 206 GLU A N 1
ATOM 1583 C CA . GLU A 1 206 ? -20.626 -15.403 -12.559 1.00 42.88 206 GLU A CA 1
ATOM 1584 C C . GLU A 1 206 ? -20.928 -16.838 -12.095 1.00 42.88 206 GLU A C 1
ATOM 1586 O O . GLU A 1 206 ? -20.071 -17.450 -11.410 1.00 42.88 206 GLU A O 1
#

Nearest PDB structures (foldseek):
  5z3f-assembly1_A  TM=8.491E-01  e=5.572E-07  Kribbella flavida DSM 17836
  5z3c-assembly1_A  TM=8.121E-01  e=3.797E-07  Kribbella flavida DSM 17836
  5z3d-assembly1_A  TM=8.012E-01  e=1.076E-06  Kribbella flavida DSM 17836
  8iwf-assembly1_A  TM=7.165E-01  e=4.458E-03  Aspergillus niger
  8iwd-assembly1_A  TM=6.821E-01  e=5.255E-03  Aspergillus niger

Secondary structure (DSSP, 8-state):
-HHHHHHHHHHHHHHTT----HHHHHHHHHHHHHHHHHHSEETTTTEEBSSTT---BBGGGGHHHHTTSS-TT-HHHHHHHHHHHHHTEETTTEE-SBSS--S-SS---EEHHHHHHHHHHHHHBT-HHHHHHHHHHHHTTS-TTS---SEE-TTT--EESSSS-HHHHHHHHHHHHHHHHHTT---SSPPPTTTTTS--B-PPP-

Foldseek 3Di:
DLLLVLVVVLVCCVVVVHDDPNVVSVVVSVVVLVCQVVFQQDPVQLEGDPDGPDPKHFLCSLCCLQSQSDPLPPSSNVSHLVSQQVQADFPLQFGQGINDDPPDPDDFAGFLLSSLSSLLSCLLQAVLVSSVVNLVVSVVLQDPVSFAAGGAHRVPSDHDDDTRDPSSVVSSVLSVLSSCVLLVHDDPDDHGGSCVNDHGPHPDHD